Protein AF-A0A7Y5R4D7-F1 (afdb_monomer_lite)

Radius of gyration: 24.06 Å; chains: 1; bounding box: 65×51×71 Å

Foldseek 3Di:
DDDPQAAAELVRVVVPLDPVCQVPAYEYEDEPVCLPPPVNVLCCQVPVCVVSVGGHPYYHYLVQLLVQLCCVVPVPAAKAWEWEQDLVQFTWIWIWGQDPLATAIDTPDDRHRLVLQVLCCVLLVDGSVCLVVVVVQQQDDDPPDGVLQLLLVLLLCCVPVVDDDPCSQQVQVPDPDPDCSSSSHGSVSLNVSLVSSVCVNVVDPDPHHYQYHDRPRSSNHNDHDPPCSSSNSSSSCVPPVQSNQFFAQWWKWKWKDDVDTDIGGQDHGRHTLVSQQDKDKDWDWLQIWMWIQTHNDTRTDHNPDPDPDPDTDTWIWIWHADSNRWIWIDTPPDTDTHRPPPDDPDDD

Structure (mmCIF, N/CA/C/O backbone):
data_AF-A0A7Y5R4D7-F1
#
_entry.id   AF-A0A7Y5R4D7-F1
#
loop_
_atom_site.group_PDB
_atom_site.id
_atom_site.type_symbol
_atom_site.label_atom_id
_atom_site.label_alt_id
_atom_site.label_comp_id
_atom_site.label_asym_id
_atom_site.label_entity_id
_atom_site.label_seq_id
_atom_site.pdbx_PDB_ins_code
_atom_site.Cartn_x
_atom_site.Cartn_y
_atom_site.Cartn_z
_atom_site.occupancy
_atom_site.B_iso_or_equiv
_atom_site.auth_seq_id
_atom_site.auth_comp_id
_atom_site.auth_asym_id
_atom_site.auth_atom_id
_atom_site.pdbx_PDB_model_num
ATOM 1 N N . MET A 1 1 ? -17.162 -21.306 1.473 1.00 24.52 1 MET A N 1
ATOM 2 C CA . MET A 1 1 ? -16.255 -21.621 0.351 1.00 24.52 1 MET A CA 1
ATOM 3 C C . MET A 1 1 ? -14.854 -21.273 0.818 1.00 24.52 1 MET A C 1
ATOM 5 O O . MET A 1 1 ? -14.625 -20.120 1.144 1.00 24.52 1 MET A O 1
ATOM 9 N N . ASN A 1 2 ? -13.985 -22.274 0.973 1.00 23.75 2 ASN A N 1
ATOM 10 C CA . ASN A 1 2 ? -12.594 -22.089 1.391 1.00 23.75 2 ASN A CA 1
ATOM 11 C C . ASN A 1 2 ? -11.760 -21.761 0.152 1.00 23.75 2 ASN A C 1
ATOM 13 O O . ASN A 1 2 ? -11.432 -22.656 -0.623 1.00 23.75 2 ASN A O 1
ATOM 17 N N . GLU A 1 3 ? -11.457 -20.484 -0.048 1.00 25.58 3 GLU A N 1
ATOM 18 C CA . GLU A 1 3 ? -10.453 -20.056 -1.017 1.00 25.58 3 GLU A CA 1
ATOM 19 C C . GLU A 1 3 ? -9.077 -20.152 -0.358 1.00 25.58 3 GLU A C 1
ATOM 21 O O . GLU A 1 3 ? -8.812 -19.493 0.647 1.00 25.58 3 GLU A O 1
ATOM 26 N N . ASN A 1 4 ? -8.204 -20.988 -0.920 1.00 29.61 4 ASN A N 1
ATOM 27 C CA . ASN A 1 4 ? -6.774 -20.994 -0.626 1.00 29.61 4 ASN A CA 1
ATOM 28 C C . ASN A 1 4 ? -6.190 -19.613 -0.969 1.00 29.61 4 ASN A C 1
ATOM 30 O O . ASN A 1 4 ? -5.873 -19.338 -2.124 1.00 29.61 4 ASN A O 1
ATOM 34 N N . ARG A 1 5 ? -6.082 -18.732 0.028 1.00 40.31 5 ARG A N 1
ATOM 35 C CA . ARG A 1 5 ? -5.499 -17.388 -0.086 1.00 40.31 5 ARG A CA 1
ATOM 36 C C . ARG A 1 5 ? -4.056 -17.432 0.421 1.00 40.31 5 ARG A C 1
ATOM 38 O O . ARG A 1 5 ? -3.812 -17.226 1.604 1.00 40.31 5 ARG A O 1
ATOM 45 N N . SER A 1 6 ? -3.096 -17.739 -0.448 1.00 38.88 6 SER A N 1
ATOM 46 C CA . SER A 1 6 ? -1.665 -17.741 -0.102 1.00 38.88 6 SER A CA 1
ATOM 47 C C . SER A 1 6 ? -1.036 -16.362 -0.329 1.00 38.88 6 SER A C 1
ATOM 49 O O . SER A 1 6 ? -0.291 -16.140 -1.283 1.00 38.88 6 SER A O 1
ATOM 51 N N . CYS A 1 7 ? -1.357 -15.417 0.555 1.00 42.22 7 CYS A N 1
ATOM 52 C CA . CYS A 1 7 ? -0.529 -14.235 0.785 1.00 42.22 7 CYS A CA 1
ATOM 53 C C . CYS A 1 7 ? 0.379 -14.558 1.977 1.00 42.22 7 CYS A C 1
ATOM 55 O O . CYS A 1 7 ? -0.117 -14.975 3.023 1.00 42.22 7 CYS A O 1
ATOM 57 N N . THR A 1 8 ? 1.696 -14.448 1.818 1.00 44.28 8 THR A N 1
ATOM 58 C CA . THR A 1 8 ? 2.662 -14.899 2.831 1.00 44.28 8 THR A CA 1
ATOM 59 C C . THR A 1 8 ? 3.717 -13.818 3.025 1.00 44.28 8 THR A C 1
ATOM 61 O O . THR A 1 8 ? 4.322 -13.358 2.057 1.00 44.28 8 THR A O 1
ATOM 64 N N . PHE A 1 9 ? 3.923 -13.391 4.271 1.00 49.88 9 PHE A N 1
ATOM 65 C CA . PHE A 1 9 ? 4.957 -12.421 4.627 1.00 49.88 9 PHE A CA 1
ATOM 66 C C . PHE A 1 9 ? 6.336 -13.096 4.644 1.00 49.88 9 PHE A C 1
ATOM 68 O O . PHE A 1 9 ? 6.436 -14.305 4.848 1.00 49.88 9 PHE A O 1
ATOM 75 N N . MET A 1 10 ? 7.431 -12.339 4.484 1.00 41.38 10 MET A N 1
ATOM 76 C CA . MET A 1 10 ? 8.787 -12.921 4.547 1.00 41.38 10 MET A CA 1
ATOM 77 C C . MET A 1 10 ? 9.071 -13.680 5.852 1.00 41.38 10 MET A C 1
ATOM 79 O O . MET A 1 10 ? 9.763 -14.694 5.823 1.00 41.38 10 MET A O 1
ATOM 83 N N . GLY A 1 11 ? 8.508 -13.234 6.981 1.00 39.59 11 GLY A N 1
ATOM 84 C CA . GLY A 1 11 ? 8.635 -13.940 8.262 1.00 39.59 11 GLY A CA 1
ATOM 85 C C . GLY A 1 11 ? 8.004 -15.339 8.255 1.00 39.59 11 GLY A C 1
ATOM 86 O O . GLY A 1 11 ? 8.545 -16.256 8.869 1.00 39.59 11 GLY A O 1
ATOM 87 N N . ASP A 1 12 ? 6.925 -15.522 7.491 1.00 42.78 12 ASP A N 1
ATOM 88 C CA . ASP A 1 12 ? 6.182 -16.783 7.372 1.00 42.78 12 ASP A CA 1
ATOM 89 C C . ASP A 1 12 ? 6.761 -17.710 6.285 1.00 42.78 12 ASP A C 1
ATOM 91 O O . ASP A 1 12 ? 6.515 -18.914 6.272 1.00 42.78 12 ASP A O 1
ATOM 95 N N . LEU A 1 13 ? 7.570 -17.173 5.366 1.00 47.06 13 LEU A N 1
ATOM 96 C CA . LEU A 1 13 ? 8.231 -17.943 4.305 1.00 47.06 13 LEU A CA 1
ATOM 97 C C . LEU A 1 13 ? 9.390 -18.800 4.832 1.00 47.06 13 LEU A C 1
ATOM 99 O O . LEU A 1 13 ? 9.645 -19.879 4.300 1.00 47.06 13 LEU A O 1
ATOM 103 N N . HIS A 1 14 ? 10.060 -18.373 5.907 1.00 44.78 14 HIS A N 1
ATOM 104 C CA . HIS A 1 14 ? 11.115 -19.170 6.545 1.00 44.78 14 HIS A CA 1
ATOM 105 C C . HIS A 1 14 ? 10.587 -20.424 7.261 1.00 44.78 14 HIS A C 1
ATOM 107 O O . HIS A 1 14 ? 11.357 -21.356 7.493 1.00 44.78 14 HIS A O 1
ATOM 113 N N . SER A 1 15 ? 9.290 -20.475 7.585 1.00 43.06 15 SER A N 1
ATOM 114 C CA . SER A 1 15 ? 8.627 -21.642 8.181 1.00 43.06 15 SER A CA 1
ATOM 115 C C . SER A 1 15 ? 7.847 -22.486 7.161 1.00 43.06 15 SER A C 1
ATOM 117 O O . SER A 1 15 ? 7.571 -23.658 7.422 1.00 43.06 15 SER A O 1
ATOM 119 N N . ALA A 1 16 ? 7.537 -21.944 5.979 1.00 45.72 16 ALA A N 1
ATOM 120 C CA . ALA A 1 16 ? 6.754 -22.612 4.944 1.00 45.72 16 ALA A CA 1
ATOM 121 C C . ALA A 1 16 ? 7.628 -23.360 3.915 1.00 45.72 16 ALA A C 1
ATOM 123 O O . ALA A 1 16 ? 7.754 -22.965 2.758 1.00 45.72 16 ALA A O 1
ATOM 124 N N . ALA A 1 17 ? 8.182 -24.506 4.310 1.00 44.91 17 ALA A N 1
ATOM 125 C CA . ALA A 1 17 ? 8.830 -25.459 3.399 1.00 44.91 17 ALA A CA 1
ATOM 126 C C . ALA A 1 17 ? 7.814 -26.339 2.626 1.00 44.91 17 ALA A C 1
ATOM 128 O O . ALA A 1 17 ? 7.984 -27.553 2.550 1.00 44.91 17 ALA A O 1
ATOM 129 N N . ASN A 1 18 ? 6.735 -25.758 2.083 1.00 51.59 18 ASN A N 1
ATOM 130 C CA . ASN A 1 18 ? 5.644 -26.522 1.461 1.00 51.59 18 ASN A CA 1
ATOM 131 C C . ASN A 1 18 ? 5.654 -26.447 -0.074 1.00 51.59 18 ASN A C 1
ATOM 133 O O . ASN A 1 18 ? 5.575 -25.369 -0.664 1.00 51.59 18 ASN A O 1
ATOM 137 N N . ASP A 1 19 ? 5.645 -27.618 -0.720 1.00 51.62 19 ASP A N 1
ATOM 138 C CA . ASP A 1 19 ? 5.515 -27.793 -2.177 1.00 51.62 19 ASP A CA 1
ATOM 139 C C . ASP A 1 19 ? 4.224 -27.178 -2.764 1.00 51.62 19 ASP A C 1
ATOM 141 O O . ASP A 1 19 ? 4.159 -26.908 -3.964 1.00 51.62 19 ASP A O 1
ATOM 145 N N . ASP A 1 20 ? 3.214 -26.888 -1.939 1.00 53.12 20 ASP A N 1
ATOM 146 C CA . ASP A 1 20 ? 1.971 -26.233 -2.369 1.00 53.12 20 ASP A CA 1
ATOM 147 C C . ASP A 1 20 ? 2.180 -24.773 -2.809 1.00 53.12 20 ASP A C 1
ATOM 149 O O . ASP A 1 20 ? 1.547 -24.322 -3.769 1.00 53.12 20 ASP A O 1
ATOM 153 N N . LEU A 1 21 ? 3.136 -24.052 -2.205 1.00 52.75 21 LEU A N 1
ATOM 154 C CA . LEU A 1 21 ? 3.473 -22.682 -2.617 1.00 52.75 21 LEU A CA 1
ATOM 155 C C . LEU A 1 21 ? 4.077 -22.637 -4.031 1.00 52.75 21 LEU A C 1
ATOM 157 O O . LEU A 1 21 ? 3.903 -21.649 -4.745 1.00 52.75 21 LEU A O 1
ATOM 161 N N . ARG A 1 22 ? 4.720 -23.726 -4.485 1.00 53.34 22 ARG A N 1
ATOM 162 C CA . ARG A 1 22 ? 5.280 -23.837 -5.848 1.00 53.34 22 ARG A CA 1
ATOM 163 C C . ARG A 1 22 ? 4.206 -23.888 -6.925 1.00 53.34 22 ARG A C 1
ATOM 165 O O . ARG A 1 22 ? 4.468 -23.489 -8.054 1.00 53.34 22 ARG A O 1
ATOM 172 N N . ARG A 1 23 ? 3.024 -24.417 -6.597 1.00 53.88 23 ARG A N 1
ATOM 173 C CA . ARG A 1 23 ? 1.937 -24.637 -7.563 1.00 53.88 23 ARG A CA 1
ATOM 174 C C . ARG A 1 23 ? 1.026 -23.429 -7.720 1.00 53.88 23 ARG A C 1
ATOM 176 O O . ARG A 1 23 ? 0.509 -23.212 -8.809 1.00 53.88 23 ARG A O 1
ATOM 183 N N . ILE A 1 24 ? 0.816 -22.685 -6.639 1.00 58.28 24 ILE A N 1
ATOM 184 C CA . ILE A 1 24 ? -0.150 -21.579 -6.595 1.00 58.28 24 ILE A CA 1
ATOM 185 C C . ILE A 1 24 ? 0.555 -20.237 -6.847 1.00 58.28 24 ILE A C 1
ATOM 187 O O . ILE A 1 24 ? -0.056 -19.297 -7.348 1.00 58.28 24 ILE A O 1
ATOM 191 N N . GLY A 1 25 ? 1.863 -20.167 -6.573 1.00 64.12 25 GLY A N 1
ATOM 192 C CA . GLY A 1 25 ? 2.582 -18.904 -6.534 1.00 64.12 25 GLY A CA 1
ATOM 193 C C . GLY A 1 25 ? 2.194 -18.081 -5.302 1.00 64.12 25 GLY A C 1
ATOM 194 O O . GLY A 1 25 ? 1.222 -18.370 -4.603 1.00 64.12 25 GLY A O 1
ATOM 195 N N . PHE A 1 26 ? 2.984 -17.056 -5.001 1.00 72.25 26 PHE A N 1
ATOM 196 C CA . PHE A 1 26 ? 2.724 -16.162 -3.872 1.00 72.25 26 PHE A CA 1
ATOM 197 C C . PHE A 1 26 ? 2.957 -14.707 -4.267 1.00 72.25 26 PHE A C 1
ATOM 199 O O . PHE A 1 26 ? 3.654 -14.418 -5.246 1.00 72.25 26 PHE A O 1
ATOM 206 N N . VAL A 1 27 ? 2.352 -13.792 -3.517 1.00 76.62 27 VAL A N 1
ATOM 207 C CA . VAL A 1 27 ? 2.590 -12.351 -3.621 1.00 76.62 27 VAL A CA 1
ATOM 208 C C . VAL A 1 27 ? 3.505 -11.942 -2.474 1.00 76.62 27 VAL A C 1
ATOM 210 O O . VAL A 1 27 ? 3.228 -12.262 -1.321 1.00 76.62 27 VAL A O 1
ATOM 213 N N . LEU A 1 28 ? 4.594 -11.246 -2.793 1.00 79.50 28 LEU A N 1
ATOM 214 C CA . LEU A 1 28 ? 5.471 -10.629 -1.808 1.00 79.50 28 LEU A CA 1
ATOM 215 C C . LEU A 1 28 ? 4.920 -9.245 -1.458 1.00 79.50 28 LEU A C 1
ATOM 217 O O . LEU A 1 28 ? 5.014 -8.315 -2.259 1.00 79.50 28 LEU A O 1
ATOM 221 N N . LEU A 1 29 ? 4.352 -9.120 -0.264 1.00 79.56 29 LEU A N 1
ATOM 222 C CA . LEU A 1 29 ? 3.890 -7.848 0.278 1.00 79.56 29 LEU A CA 1
ATOM 223 C C . LEU A 1 29 ? 5.043 -7.159 1.016 1.00 79.56 29 LEU A C 1
ATOM 225 O O . LEU A 1 29 ? 5.607 -7.723 1.954 1.00 79.56 29 LEU A O 1
ATOM 229 N N . LEU A 1 30 ? 5.402 -5.955 0.580 1.00 78.38 30 LEU A N 1
ATOM 230 C CA . LEU A 1 30 ? 6.439 -5.129 1.197 1.00 78.38 30 LEU A CA 1
ATOM 231 C C . LEU A 1 30 ? 5.814 -3.852 1.750 1.00 78.38 30 LEU A C 1
ATOM 233 O O . LEU A 1 30 ? 4.889 -3.298 1.151 1.00 78.38 30 LEU A O 1
ATOM 237 N N . ASP A 1 31 ? 6.343 -3.347 2.863 1.00 74.12 31 ASP A N 1
ATOM 238 C CA . ASP A 1 31 ? 6.031 -1.977 3.262 1.00 74.12 31 ASP A CA 1
ATOM 239 C C . ASP A 1 31 ? 6.542 -0.973 2.217 1.00 74.12 31 ASP A C 1
ATOM 241 O O . ASP A 1 31 ? 7.321 -1.304 1.319 1.00 74.12 31 ASP A O 1
ATOM 245 N N . HIS A 1 32 ? 6.080 0.271 2.312 1.00 72.31 32 HIS A N 1
ATOM 246 C CA . HIS A 1 32 ? 6.398 1.293 1.323 1.00 72.31 32 HIS A CA 1
ATOM 247 C C . HIS A 1 32 ? 7.911 1.526 1.166 1.00 72.31 32 HIS A C 1
ATOM 249 O O . HIS A 1 32 ? 8.406 1.599 0.041 1.00 72.31 32 HIS A O 1
ATOM 255 N N . MET A 1 33 ? 8.645 1.617 2.279 1.00 71.25 33 MET A N 1
ATOM 256 C CA . MET A 1 33 ? 10.086 1.886 2.267 1.00 71.25 33 MET A CA 1
ATOM 257 C C . MET A 1 33 ? 10.841 0.778 1.532 1.00 71.25 33 MET A C 1
ATOM 259 O O . MET A 1 33 ? 11.631 1.049 0.628 1.00 71.25 33 MET A O 1
ATOM 263 N N . HIS A 1 34 ? 10.550 -0.476 1.872 1.00 75.62 34 HIS A N 1
ATOM 264 C CA . HIS A 1 34 ? 11.180 -1.634 1.252 1.00 75.62 34 HIS A CA 1
ATOM 265 C C . HIS A 1 34 ? 10.679 -1.890 -0.170 1.00 75.62 34 HIS A C 1
ATOM 267 O O . HIS A 1 34 ? 11.425 -2.418 -0.993 1.00 75.62 34 HIS A O 1
ATOM 273 N N . TYR A 1 35 ? 9.440 -1.503 -0.492 1.00 78.25 35 TYR A N 1
ATOM 274 C CA . TYR A 1 35 ? 8.951 -1.530 -1.862 1.00 78.25 35 TYR A CA 1
ATOM 275 C C . TYR A 1 35 ? 9.830 -0.613 -2.718 1.00 78.25 35 TYR A C 1
ATOM 277 O O . TYR A 1 35 ? 10.446 -1.088 -3.670 1.00 78.25 35 TYR A O 1
ATOM 285 N N . PHE A 1 36 ? 9.962 0.673 -2.392 1.00 74.56 36 PHE A N 1
ATOM 286 C CA . PHE A 1 36 ? 10.711 1.614 -3.237 1.00 74.56 36 PHE A CA 1
ATOM 287 C C . PHE A 1 36 ? 12.243 1.438 -3.201 1.00 74.56 36 PHE A C 1
ATOM 289 O O . PHE A 1 36 ? 12.918 1.875 -4.136 1.00 74.56 36 PHE A O 1
ATOM 296 N N . ASP A 1 37 ? 12.803 0.724 -2.219 1.00 78.50 37 ASP A N 1
ATOM 297 C CA . ASP A 1 37 ? 14.203 0.280 -2.257 1.00 78.50 37 ASP A CA 1
ATOM 298 C C . ASP A 1 37 ? 14.389 -0.908 -3.219 1.00 78.50 37 ASP A C 1
ATOM 300 O O . ASP A 1 37 ? 14.290 -2.083 -2.856 1.00 78.50 37 ASP A O 1
ATOM 304 N N . LEU A 1 38 ? 14.707 -0.606 -4.480 1.00 76.12 38 LEU A N 1
ATOM 305 C CA . LEU A 1 38 ? 14.951 -1.634 -5.492 1.00 76.12 38 LEU A CA 1
ATOM 306 C C . LEU A 1 38 ? 16.138 -2.549 -5.191 1.00 76.12 38 LEU A C 1
ATOM 308 O O . LEU A 1 38 ? 16.123 -3.705 -5.616 1.00 76.12 38 LEU A O 1
ATOM 312 N N . SER A 1 39 ? 17.176 -2.045 -4.519 1.00 72.50 39 SER A N 1
ATOM 313 C CA . SER A 1 39 ? 18.369 -2.844 -4.226 1.00 72.50 39 SER A CA 1
ATOM 314 C C . SER A 1 39 ? 18.034 -3.901 -3.188 1.00 72.50 39 SER A C 1
ATOM 316 O O . SER A 1 39 ? 18.374 -5.075 -3.362 1.00 72.50 39 SER A O 1
ATOM 318 N N . LEU A 1 40 ? 17.302 -3.496 -2.149 1.00 77.56 40 LEU A N 1
ATOM 319 C CA . LEU A 1 40 ? 16.754 -4.421 -1.179 1.00 77.56 40 LEU A CA 1
ATOM 320 C C . LEU A 1 40 ? 15.762 -5.373 -1.840 1.00 77.56 40 LEU A C 1
ATOM 322 O O . LEU A 1 40 ? 15.966 -6.575 -1.749 1.00 77.56 40 LEU A O 1
ATOM 326 N N . ARG A 1 41 ? 14.751 -4.876 -2.564 1.00 79.38 41 ARG A N 1
ATOM 327 C CA . ARG A 1 41 ? 13.748 -5.714 -3.244 1.00 79.38 41 ARG A CA 1
ATOM 328 C C . ARG A 1 41 ? 14.409 -6.787 -4.111 1.00 79.38 41 ARG A C 1
ATOM 330 O O . ARG A 1 41 ? 14.045 -7.958 -4.043 1.00 79.38 41 ARG A O 1
ATOM 337 N N . LYS A 1 42 ? 15.419 -6.400 -4.892 1.00 76.19 42 LYS A N 1
ATOM 338 C CA . LYS A 1 42 ? 16.211 -7.315 -5.711 1.00 76.19 42 LYS A CA 1
ATOM 339 C C . LYS A 1 42 ? 16.936 -8.355 -4.864 1.00 76.19 42 LYS A C 1
ATOM 341 O O . LYS A 1 42 ? 16.849 -9.537 -5.170 1.00 76.19 42 LYS A O 1
ATOM 346 N N . ARG A 1 43 ? 17.618 -7.937 -3.794 1.00 75.62 43 ARG A N 1
ATOM 347 C CA . ARG A 1 43 ? 18.281 -8.851 -2.856 1.00 75.62 43 ARG A CA 1
ATOM 348 C C . ARG A 1 43 ? 17.284 -9.826 -2.222 1.00 75.62 43 ARG A C 1
ATOM 350 O O . ARG A 1 43 ? 17.576 -11.015 -2.177 1.00 75.62 43 ARG A O 1
ATOM 357 N N . LEU A 1 44 ? 16.119 -9.354 -1.783 1.00 75.88 44 LEU A N 1
ATOM 358 C CA . LEU A 1 44 ? 15.069 -10.204 -1.221 1.00 75.88 44 LEU A CA 1
ATOM 359 C C . LEU A 1 44 ? 14.654 -11.276 -2.235 1.00 75.88 44 LEU A C 1
ATOM 361 O O . LEU A 1 44 ? 14.635 -12.454 -1.908 1.00 75.88 44 LEU A O 1
ATOM 365 N N . ILE A 1 45 ? 14.409 -10.902 -3.491 1.00 76.38 45 ILE A N 1
ATOM 366 C CA . ILE A 1 45 ? 13.987 -11.844 -4.539 1.00 76.38 45 ILE A CA 1
ATOM 367 C C . ILE A 1 45 ? 15.113 -12.808 -4.944 1.00 76.38 45 ILE A C 1
ATOM 369 O O . ILE A 1 45 ? 14.903 -14.017 -5.005 1.00 76.38 45 ILE A O 1
ATOM 373 N N . GLU A 1 46 ? 16.304 -12.290 -5.241 1.00 74.25 46 GLU A N 1
ATOM 374 C CA . GLU A 1 46 ? 17.402 -13.060 -5.842 1.00 74.25 46 GLU A CA 1
ATOM 375 C C . GLU A 1 46 ? 18.270 -13.807 -4.832 1.00 74.25 46 GLU A C 1
ATOM 377 O O . GLU A 1 46 ? 18.955 -14.755 -5.209 1.00 74.25 46 GLU A O 1
ATOM 382 N N . VAL A 1 47 ? 18.293 -13.372 -3.574 1.00 71.00 47 VAL A N 1
ATOM 383 C CA . VAL A 1 47 ? 19.124 -13.981 -2.531 1.00 71.00 47 VAL A CA 1
ATOM 384 C C . VAL A 1 47 ? 18.252 -14.700 -1.522 1.00 71.00 47 VAL A C 1
ATOM 386 O O . VAL A 1 47 ? 18.503 -15.864 -1.245 1.00 71.00 47 VAL A O 1
ATOM 389 N N . GLU A 1 48 ? 17.230 -14.044 -0.981 1.00 70.94 48 GLU A N 1
ATOM 390 C CA . GLU A 1 48 ? 16.475 -14.608 0.144 1.00 70.94 48 GLU A CA 1
ATOM 391 C C . GLU A 1 48 ? 15.384 -15.575 -0.335 1.00 70.94 48 GLU A C 1
ATOM 393 O O . GLU A 1 48 ? 15.316 -16.711 0.132 1.00 70.94 48 GLU A O 1
ATOM 398 N N . LEU A 1 49 ? 14.598 -15.189 -1.342 1.00 70.94 49 LEU A N 1
ATOM 399 C CA . LEU A 1 49 ? 13.542 -16.024 -1.925 1.00 70.94 49 LEU A CA 1
ATOM 400 C C . LEU A 1 49 ? 14.082 -17.044 -2.931 1.00 70.94 49 LEU A C 1
ATOM 402 O O . LEU A 1 49 ? 13.514 -18.126 -3.076 1.00 70.94 49 LEU A O 1
ATOM 406 N N . ALA A 1 50 ? 15.207 -16.760 -3.591 1.00 67.38 50 ALA A N 1
ATOM 407 C CA . ALA A 1 50 ? 15.853 -17.725 -4.479 1.00 67.38 50 ALA A CA 1
ATOM 408 C C . ALA A 1 50 ? 16.274 -19.011 -3.748 1.00 67.38 50 ALA A C 1
ATOM 410 O O . ALA A 1 50 ? 16.241 -20.084 -4.350 1.00 67.38 50 ALA A O 1
ATOM 411 N N . LEU A 1 51 ? 16.591 -18.932 -2.446 1.00 64.81 51 LEU A N 1
ATOM 412 C CA . LEU A 1 51 ? 16.863 -20.106 -1.604 1.00 64.81 51 LEU A CA 1
ATOM 413 C C . LEU A 1 51 ? 15.654 -21.044 -1.490 1.00 64.81 51 LEU A C 1
ATOM 415 O O . LEU A 1 51 ? 15.827 -22.246 -1.298 1.00 64.81 51 LEU A O 1
ATOM 419 N N . LEU A 1 52 ? 14.438 -20.516 -1.646 1.00 64.62 52 LEU A N 1
ATOM 420 C CA . LEU A 1 52 ? 13.198 -21.294 -1.651 1.00 64.62 52 LEU A CA 1
ATOM 421 C C . LEU A 1 52 ? 12.906 -21.897 -3.040 1.00 64.62 52 LEU A C 1
ATOM 423 O O . LEU A 1 52 ? 12.120 -22.840 -3.169 1.00 64.62 52 LEU A O 1
ATOM 427 N N . GLY A 1 53 ? 13.568 -21.396 -4.090 1.00 65.38 53 GLY A N 1
ATOM 428 C CA . GLY A 1 53 ? 13.395 -21.841 -5.475 1.00 65.38 53 GLY A CA 1
ATOM 429 C C . GLY A 1 53 ? 12.035 -21.476 -6.075 1.00 65.38 53 GLY A C 1
ATOM 430 O O . GLY A 1 53 ? 11.622 -22.090 -7.057 1.00 65.38 53 GLY A O 1
ATOM 431 N N . ILE A 1 54 ? 11.325 -20.513 -5.478 1.00 67.75 54 ILE A N 1
ATOM 432 C CA . ILE A 1 54 ? 10.006 -20.049 -5.919 1.00 67.75 54 ILE A CA 1
ATOM 433 C C . ILE A 1 54 ? 10.077 -18.526 -6.048 1.00 67.75 54 ILE A C 1
ATOM 435 O O . ILE A 1 54 ? 10.120 -17.841 -5.025 1.00 67.75 54 ILE A O 1
ATOM 439 N N . PRO A 1 55 ? 10.130 -17.960 -7.264 1.00 69.44 55 PRO A N 1
ATOM 440 C CA . PRO A 1 55 ? 10.033 -16.517 -7.411 1.00 69.44 55 PRO A CA 1
ATOM 441 C C . PRO A 1 55 ? 8.618 -16.058 -7.017 1.00 69.44 55 PRO A C 1
ATOM 443 O O . PRO A 1 55 ? 7.645 -16.755 -7.332 1.00 69.44 55 PRO A O 1
ATOM 446 N N . PRO A 1 56 ? 8.470 -14.895 -6.356 1.00 75.00 56 PRO A N 1
ATOM 447 C CA . PRO A 1 56 ? 7.151 -14.331 -6.125 1.00 75.00 56 PRO A CA 1
ATOM 448 C C . PRO A 1 56 ? 6.488 -14.061 -7.474 1.00 75.00 56 PRO A C 1
ATOM 450 O O . PRO A 1 56 ? 7.121 -13.562 -8.405 1.00 75.00 56 PRO A O 1
ATOM 453 N N . THR A 1 57 ? 5.194 -14.352 -7.570 1.00 74.19 57 THR A N 1
ATOM 454 C CA . THR A 1 57 ? 4.413 -14.000 -8.763 1.00 74.19 57 THR A CA 1
ATOM 455 C C . THR A 1 57 ? 4.343 -12.492 -8.932 1.00 74.19 57 THR A C 1
ATOM 457 O O . THR A 1 57 ? 4.320 -12.010 -10.061 1.00 74.19 57 THR A O 1
ATOM 460 N N . ARG A 1 58 ? 4.319 -11.755 -7.810 1.00 76.75 58 ARG A N 1
ATOM 461 C CA . ARG A 1 58 ? 4.288 -10.293 -7.761 1.00 76.75 58 ARG A CA 1
ATOM 462 C C . ARG A 1 58 ? 4.925 -9.757 -6.496 1.00 76.75 58 ARG A C 1
ATOM 464 O O . ARG A 1 58 ? 4.957 -10.435 -5.473 1.00 76.75 58 ARG A O 1
ATOM 471 N N . VAL A 1 59 ? 5.347 -8.504 -6.579 1.00 80.75 59 VAL A N 1
ATOM 472 C CA . VAL A 1 59 ? 5.737 -7.690 -5.432 1.00 80.75 59 VAL A CA 1
ATOM 473 C C . VAL A 1 59 ? 4.761 -6.533 -5.343 1.00 80.75 59 VAL A C 1
ATOM 475 O O . VAL A 1 59 ? 4.578 -5.829 -6.332 1.00 80.75 59 VAL A O 1
ATOM 478 N N . VAL A 1 60 ? 4.140 -6.355 -4.185 1.00 82.12 60 VAL A N 1
ATOM 479 C CA . VAL A 1 60 ? 3.082 -5.368 -3.958 1.00 82.12 60 VAL A CA 1
ATOM 480 C C . VAL A 1 60 ? 3.452 -4.521 -2.747 1.00 82.12 60 VAL A C 1
ATOM 482 O O . VAL A 1 60 ? 3.999 -5.029 -1.769 1.00 82.12 60 VAL A O 1
ATOM 485 N N . SER A 1 61 ? 3.173 -3.223 -2.821 1.00 82.94 61 SER A N 1
ATOM 486 C CA . SER A 1 61 ? 3.277 -2.316 -1.674 1.00 82.94 61 SER A CA 1
ATOM 487 C C . SER A 1 61 ? 2.065 -2.480 -0.756 1.00 82.94 61 SER A C 1
ATOM 489 O O . SER A 1 61 ? 0.941 -2.580 -1.242 1.00 82.94 61 SER A O 1
ATOM 491 N N . SER A 1 62 ? 2.244 -2.419 0.564 1.00 80.56 62 SER A N 1
ATOM 492 C CA . SER A 1 62 ? 1.121 -2.404 1.516 1.00 80.56 62 SER A CA 1
ATOM 493 C C . SER A 1 62 ? 0.113 -1.286 1.226 1.00 80.56 62 SER A C 1
ATOM 495 O O . SER A 1 62 ? -1.094 -1.503 1.309 1.00 80.56 62 SER A O 1
ATOM 497 N N . MET A 1 63 ? 0.588 -0.119 0.781 1.00 83.06 63 MET A N 1
ATOM 498 C CA . MET A 1 63 ? -0.269 1.008 0.389 1.00 83.06 63 MET A CA 1
ATOM 499 C C . MET A 1 63 ? -1.109 0.672 -0.847 1.00 83.06 63 MET A C 1
ATOM 501 O O . MET A 1 63 ? -2.288 1.002 -0.920 1.00 83.06 63 MET A O 1
ATOM 505 N N . GLU A 1 64 ? -0.506 -0.011 -1.818 1.00 83.06 64 GLU A N 1
ATOM 506 C CA . GLU A 1 64 ? -1.189 -0.436 -3.039 1.00 83.06 64 GLU A CA 1
ATOM 507 C C . GLU A 1 64 ? -2.229 -1.510 -2.762 1.00 83.06 64 GLU A C 1
ATOM 509 O O . GLU A 1 64 ? -3.353 -1.419 -3.251 1.00 83.06 64 GLU A O 1
ATOM 514 N N . ALA A 1 65 ? -1.883 -2.485 -1.928 1.00 85.00 65 ALA A N 1
ATOM 515 C CA . ALA A 1 65 ? -2.816 -3.505 -1.501 1.00 85.00 65 ALA A CA 1
ATOM 516 C C . ALA A 1 65 ? -4.033 -2.892 -0.796 1.00 85.00 65 ALA A C 1
ATOM 518 O O . ALA A 1 65 ? -5.169 -3.155 -1.185 1.00 85.00 65 ALA A O 1
ATOM 519 N N . VAL A 1 66 ? -3.814 -1.999 0.168 1.00 84.31 66 VAL A N 1
ATOM 520 C CA . VAL A 1 66 ? -4.907 -1.305 0.862 1.00 84.31 66 VAL A CA 1
ATOM 521 C C . VAL A 1 66 ? -5.751 -0.485 -0.113 1.00 84.31 66 VAL A C 1
ATOM 523 O O . VAL A 1 66 ? -6.979 -0.526 -0.043 1.00 84.31 66 VAL A O 1
ATOM 526 N N . ALA A 1 67 ? -5.125 0.217 -1.062 1.00 85.19 67 ALA A N 1
ATOM 527 C CA . ALA A 1 67 ? -5.856 0.950 -2.090 1.00 85.19 67 ALA A CA 1
ATOM 528 C C . ALA A 1 67 ? -6.740 0.028 -2.936 1.00 85.19 67 ALA A C 1
ATOM 530 O O . ALA A 1 67 ? -7.901 0.355 -3.179 1.00 85.19 67 ALA A O 1
ATOM 531 N N . ALA A 1 68 ? -6.211 -1.122 -3.354 1.00 85.19 68 ALA A N 1
ATOM 532 C CA . ALA A 1 68 ? -6.945 -2.117 -4.121 1.00 85.19 68 ALA A CA 1
ATOM 533 C C . ALA A 1 68 ? -8.115 -2.706 -3.328 1.00 85.19 68 ALA A C 1
ATOM 535 O O . ALA A 1 68 ? -9.216 -2.805 -3.865 1.00 85.19 68 ALA A O 1
ATOM 536 N N . PHE A 1 69 ? -7.909 -3.036 -2.050 1.00 85.81 69 PHE A N 1
ATOM 537 C CA . PHE A 1 69 ? -8.972 -3.502 -1.160 1.00 85.81 69 PHE A CA 1
ATOM 538 C C . PHE A 1 69 ? -10.114 -2.491 -1.088 1.00 85.81 69 PHE A C 1
ATOM 540 O O . PHE A 1 69 ? -11.247 -2.804 -1.442 1.00 85.81 69 PHE A O 1
ATOM 547 N N . ILE A 1 70 ? -9.800 -1.246 -0.733 1.00 82.94 70 ILE A N 1
ATOM 548 C CA . ILE A 1 70 ? -10.806 -0.193 -0.589 1.00 82.94 70 ILE A CA 1
ATOM 549 C C . ILE A 1 70 ? -11.503 0.099 -1.916 1.00 82.94 70 ILE A C 1
ATOM 551 O O . ILE A 1 70 ? -12.717 0.258 -1.936 1.00 82.94 70 ILE A O 1
ATOM 555 N N . LYS A 1 71 ? -10.771 0.131 -3.034 1.00 83.62 71 LYS A N 1
ATOM 556 C CA . LYS A 1 71 ? -11.364 0.339 -4.360 1.00 83.62 71 LYS A CA 1
ATOM 557 C C . LYS A 1 71 ? -12.306 -0.794 -4.769 1.00 83.62 71 LYS A C 1
ATOM 559 O O . LYS A 1 71 ? -13.295 -0.529 -5.442 1.00 83.62 71 LYS A O 1
ATOM 564 N N . THR A 1 72 ? -11.997 -2.026 -4.376 1.00 83.56 72 THR A N 1
ATOM 565 C CA . THR A 1 72 ? -12.822 -3.205 -4.672 1.00 83.56 72 THR A CA 1
ATOM 566 C C . THR A 1 72 ? -14.115 -3.181 -3.858 1.00 83.56 72 THR A C 1
ATOM 568 O O . THR A 1 72 ? -15.190 -3.385 -4.414 1.00 83.56 72 THR A O 1
ATOM 571 N N . GLU A 1 73 ? -14.028 -2.862 -2.565 1.00 82.56 73 GLU A N 1
ATOM 572 C CA . GLU A 1 73 ? -15.197 -2.766 -1.676 1.00 82.56 73 GLU A CA 1
ATOM 573 C C . GLU A 1 73 ? -16.047 -1.510 -1.951 1.00 82.56 73 GLU A C 1
ATOM 575 O O . GLU A 1 73 ? -17.260 -1.511 -1.747 1.00 82.56 73 GLU A O 1
ATOM 580 N N . HIS A 1 74 ? -15.416 -0.443 -2.448 1.00 83.12 74 HIS A N 1
ATOM 581 C CA . HIS A 1 74 ? -16.031 0.859 -2.709 1.00 83.12 74 HIS A CA 1
ATOM 582 C C . HIS A 1 74 ? -15.612 1.417 -4.088 1.00 83.12 74 HIS A C 1
ATOM 584 O O . HIS A 1 74 ? -14.784 2.340 -4.176 1.00 83.12 74 HIS A O 1
ATOM 590 N N . PRO A 1 75 ? -16.169 0.883 -5.197 1.00 81.94 75 PRO A N 1
ATOM 591 C CA . PRO A 1 75 ? -15.788 1.254 -6.564 1.00 81.94 75 PRO A CA 1
ATOM 592 C C . PRO A 1 75 ? -15.977 2.737 -6.904 1.00 81.94 75 PRO A C 1
ATOM 594 O O . PRO A 1 75 ? -15.339 3.249 -7.826 1.00 81.94 75 PRO A O 1
ATOM 597 N N . GLU A 1 76 ? -16.822 3.452 -6.167 1.00 82.88 76 GLU A N 1
ATOM 598 C CA . GLU A 1 76 ? -17.078 4.883 -6.316 1.00 82.88 76 GLU A CA 1
ATOM 599 C C . GLU A 1 76 ? -15.919 5.776 -5.843 1.00 82.88 76 GLU A C 1
ATOM 601 O O . GLU A 1 76 ? -15.842 6.943 -6.237 1.00 82.88 76 GLU A O 1
ATOM 606 N N . ILE A 1 77 ? -14.994 5.254 -5.028 1.00 78.38 77 ILE A N 1
ATOM 607 C CA . ILE A 1 77 ? -13.870 6.036 -4.503 1.00 78.38 77 ILE A CA 1
ATOM 608 C C . ILE A 1 77 ? -12.877 6.337 -5.632 1.00 78.38 77 ILE A C 1
ATOM 610 O O . ILE A 1 77 ? -12.273 5.441 -6.228 1.00 78.38 77 ILE A O 1
ATOM 614 N N . GLY A 1 78 ? -12.704 7.626 -5.936 1.00 74.69 78 GLY A N 1
ATOM 615 C CA . GLY A 1 78 ? -11.749 8.104 -6.943 1.00 74.69 78 GLY A CA 1
ATOM 616 C C . GLY A 1 78 ? -10.366 8.436 -6.377 1.00 74.69 78 GLY A C 1
ATOM 617 O O . GLY A 1 78 ? -9.359 8.147 -7.017 1.00 74.69 78 GLY A O 1
ATOM 618 N N . ASN A 1 79 ? -10.314 9.015 -5.173 1.00 81.94 79 ASN A N 1
ATOM 619 C CA . ASN A 1 79 ? -9.078 9.411 -4.499 1.00 81.94 79 ASN A CA 1
ATOM 620 C C . ASN A 1 79 ? -9.079 8.901 -3.057 1.00 81.94 79 ASN A C 1
ATOM 622 O O . ASN A 1 79 ? -10.021 9.151 -2.300 1.00 81.94 79 ASN A O 1
ATOM 626 N N . LEU A 1 80 ? -7.990 8.247 -2.679 1.00 85.56 80 LEU A N 1
ATOM 627 C CA . LEU A 1 80 ? -7.762 7.678 -1.364 1.00 85.56 80 LEU A CA 1
ATOM 628 C C . LEU A 1 80 ? -6.506 8.298 -0.756 1.00 85.56 80 LEU A C 1
ATOM 630 O O . LEU A 1 80 ? -5.436 8.297 -1.361 1.00 85.56 80 LEU A O 1
ATOM 634 N N . HIS A 1 81 ? -6.629 8.825 0.454 1.00 86.38 81 HIS A N 1
ATOM 635 C CA . HIS A 1 81 ? -5.496 9.230 1.272 1.00 86.38 81 HIS A CA 1
ATOM 636 C C . HIS A 1 81 ? -5.147 8.090 2.217 1.00 86.38 81 HIS A C 1
ATOM 638 O O . HIS A 1 81 ? -5.950 7.739 3.076 1.00 86.38 81 HIS A O 1
ATOM 644 N N . ILE A 1 82 ? -3.953 7.530 2.068 1.00 86.88 82 ILE A N 1
ATOM 645 C CA . ILE A 1 82 ? -3.450 6.466 2.932 1.00 86.88 82 ILE A CA 1
ATOM 646 C C . ILE A 1 82 ? -2.438 7.087 3.885 1.00 86.88 82 ILE A C 1
ATOM 648 O O . ILE A 1 82 ? -1.496 7.745 3.449 1.00 86.88 82 ILE A O 1
ATOM 652 N N . VAL A 1 83 ? -2.660 6.923 5.182 1.00 86.75 83 VAL A N 1
ATOM 653 C CA . VAL A 1 83 ? -1.896 7.572 6.246 1.00 86.75 83 VAL A CA 1
ATOM 654 C C . VAL A 1 83 ? -1.278 6.498 7.113 1.00 86.75 83 VAL A C 1
ATOM 656 O O . VAL A 1 83 ? -1.947 5.914 7.958 1.00 86.75 83 VAL A O 1
ATOM 659 N N . ASP A 1 84 ? 0.002 6.246 6.904 1.00 85.06 84 ASP A N 1
ATOM 660 C CA . ASP A 1 84 ? 0.772 5.285 7.679 1.00 85.06 84 ASP A CA 1
ATOM 661 C C . ASP A 1 84 ? 1.323 5.950 8.940 1.00 85.06 84 ASP A C 1
ATOM 663 O O . ASP A 1 84 ? 2.246 6.764 8.861 1.00 85.06 84 ASP A O 1
ATOM 667 N N . ILE A 1 85 ? 0.716 5.665 10.094 1.00 84.94 85 ILE A N 1
ATOM 668 C CA . ILE A 1 85 ? 1.105 6.249 11.377 1.00 84.94 85 ILE A CA 1
ATOM 669 C C . ILE A 1 85 ? 2.241 5.437 11.994 1.00 84.94 85 ILE A C 1
ATOM 671 O O . ILE A 1 85 ? 2.085 4.282 12.398 1.00 84.94 85 ILE A O 1
ATOM 675 N N . LEU A 1 86 ? 3.377 6.105 12.164 1.00 83.31 86 LEU A N 1
ATOM 676 C CA . LEU A 1 86 ? 4.572 5.557 12.782 1.00 83.31 86 LEU A CA 1
ATOM 677 C C . LEU A 1 86 ? 4.505 5.712 14.308 1.00 83.31 86 LEU A C 1
ATOM 679 O O . LEU A 1 86 ? 4.015 6.712 14.836 1.00 83.31 86 LEU A O 1
ATOM 683 N N . ARG A 1 87 ? 5.084 4.750 15.040 1.00 80.38 87 ARG A N 1
ATOM 684 C CA . ARG A 1 87 ? 5.093 4.737 16.521 1.00 80.38 87 ARG A CA 1
ATOM 685 C C . ARG A 1 87 ? 5.702 5.990 17.155 1.00 80.38 87 ARG A C 1
ATOM 687 O O . ARG A 1 87 ? 5.360 6.329 18.278 1.00 80.38 87 ARG A O 1
ATOM 694 N N . GLN A 1 88 ? 6.570 6.697 16.438 1.00 80.94 88 GLN A N 1
ATOM 695 C CA . GLN A 1 88 ? 7.173 7.962 16.875 1.00 80.94 88 GLN A CA 1
ATOM 696 C C . GLN A 1 88 ? 6.241 9.186 16.758 1.00 80.94 88 GLN A C 1
ATOM 698 O O . GLN A 1 88 ? 6.684 10.313 16.961 1.00 80.94 88 GLN A O 1
ATOM 703 N N . GLY A 1 89 ? 4.966 8.992 16.404 1.00 80.81 89 GLY A N 1
ATOM 704 C CA . GLY A 1 89 ? 3.973 10.067 16.304 1.00 80.81 89 GLY A CA 1
ATOM 705 C C . GLY A 1 89 ? 4.038 10.882 15.010 1.00 80.81 89 GLY A C 1
ATOM 706 O O . GLY A 1 89 ? 3.356 11.903 14.889 1.00 80.81 89 GLY A O 1
ATOM 707 N N . THR A 1 90 ? 4.835 10.431 14.041 1.00 86.62 90 THR A N 1
ATOM 708 C CA . THR A 1 90 ? 4.831 10.937 12.664 1.00 86.62 90 THR A CA 1
ATOM 709 C C . THR A 1 90 ? 3.998 10.030 11.764 1.00 86.62 90 THR A C 1
ATOM 711 O O . THR A 1 90 ? 3.665 8.909 12.143 1.00 86.62 90 THR A O 1
ATOM 714 N N . ALA A 1 91 ? 3.658 10.500 10.568 1.00 87.12 91 ALA A N 1
ATOM 715 C CA . ALA A 1 91 ? 3.024 9.672 9.555 1.00 87.12 91 ALA A CA 1
ATOM 716 C C . ALA A 1 91 ? 3.579 9.916 8.160 1.00 87.12 91 ALA A C 1
ATOM 718 O O . ALA A 1 91 ? 4.020 11.019 7.835 1.00 87.12 91 ALA A O 1
ATOM 719 N N . ASN A 1 92 ? 3.489 8.892 7.324 1.00 85.19 92 ASN A N 1
ATOM 720 C CA . ASN A 1 92 ? 3.662 9.033 5.890 1.00 85.19 92 ASN A CA 1
ATOM 721 C C . ASN A 1 92 ? 2.283 9.090 5.233 1.00 85.19 92 ASN A C 1
ATOM 723 O O . ASN A 1 92 ? 1.413 8.269 5.515 1.00 85.19 92 ASN A O 1
ATOM 727 N N . ILE A 1 93 ? 2.065 10.094 4.390 1.00 85.62 93 ILE A N 1
ATOM 728 C CA . ILE A 1 93 ? 0.787 10.346 3.732 1.00 85.62 93 ILE A CA 1
ATOM 729 C C . ILE A 1 93 ? 0.961 10.107 2.241 1.00 85.62 93 ILE A C 1
ATOM 731 O O . ILE A 1 93 ? 1.760 10.772 1.575 1.00 85.62 93 ILE A O 1
ATOM 735 N N . TYR A 1 94 ? 0.144 9.208 1.715 1.00 83.81 94 TYR A N 1
ATOM 736 C CA . TYR A 1 94 ? 0.098 8.830 0.315 1.00 83.81 94 TYR A CA 1
ATOM 737 C C . TYR A 1 94 ? -1.261 9.170 -0.278 1.00 83.81 94 TYR A C 1
ATOM 739 O O . TYR A 1 94 ? -2.287 9.116 0.397 1.00 83.81 94 TYR A O 1
ATOM 747 N N . ASN A 1 95 ? -1.271 9.499 -1.563 1.00 85.50 95 ASN A N 1
ATOM 748 C CA . ASN A 1 95 ? -2.486 9.677 -2.338 1.00 85.50 95 ASN A CA 1
ATOM 749 C C . ASN A 1 95 ? -2.522 8.604 -3.424 1.00 85.50 95 ASN A C 1
ATOM 751 O O . ASN A 1 95 ? -1.696 8.618 -4.337 1.00 85.50 95 ASN A O 1
ATOM 755 N N . ALA A 1 96 ? -3.459 7.673 -3.282 1.00 85.50 96 ALA A N 1
ATOM 756 C CA . ALA A 1 96 ? -3.804 6.689 -4.289 1.00 85.50 96 ALA A CA 1
ATOM 757 C C . ALA A 1 96 ? -4.987 7.223 -5.101 1.00 85.50 96 ALA A C 1
ATOM 759 O O . ALA A 1 96 ? -6.072 7.458 -4.565 1.00 85.50 96 ALA A O 1
ATOM 760 N N . ARG A 1 97 ? -4.781 7.429 -6.400 1.00 83.12 97 ARG A N 1
ATOM 761 C CA . ARG A 1 97 ? -5.816 7.906 -7.321 1.00 83.12 97 ARG A CA 1
ATOM 762 C C . ARG A 1 97 ? -6.157 6.829 -8.330 1.00 83.12 97 ARG A C 1
ATOM 764 O O . ARG A 1 97 ? -5.264 6.170 -8.847 1.00 83.12 97 ARG A O 1
ATOM 771 N N . PHE A 1 98 ? -7.442 6.715 -8.639 1.00 77.94 98 PHE A N 1
ATOM 772 C CA . PHE A 1 98 ? -7.971 5.835 -9.674 1.00 77.94 98 PHE A CA 1
ATOM 773 C C . PHE A 1 98 ? -8.550 6.694 -10.801 1.00 77.94 98 PHE A C 1
ATOM 775 O O . PHE A 1 98 ? -9.740 7.007 -10.812 1.00 77.94 98 PHE A O 1
ATOM 782 N N . ILE A 1 99 ? -7.701 7.134 -11.730 1.00 70.62 99 ILE A N 1
ATOM 783 C CA . ILE A 1 99 ? -8.092 8.026 -12.834 1.00 70.62 99 ILE A CA 1
ATOM 784 C C . ILE A 1 99 ? -8.224 7.190 -14.103 1.00 70.62 99 ILE A C 1
ATOM 786 O O . ILE A 1 99 ? -7.247 6.591 -14.531 1.00 70.62 99 ILE A O 1
ATOM 790 N N . ASN A 1 100 ? -9.403 7.157 -14.734 1.00 66.75 100 ASN A N 1
ATOM 791 C CA . ASN A 1 100 ? -9.643 6.369 -15.956 1.00 66.75 100 ASN A CA 1
ATOM 792 C C . ASN A 1 100 ? -9.220 4.889 -15.812 1.00 66.75 100 ASN A C 1
ATOM 794 O O . ASN A 1 100 ? -8.565 4.340 -16.693 1.00 66.75 100 ASN A O 1
ATOM 798 N N . ASN A 1 101 ? -9.557 4.267 -14.677 1.00 64.38 101 ASN A N 1
ATOM 799 C CA . ASN A 1 101 ? -9.128 2.916 -14.281 1.00 64.38 101 ASN A CA 1
ATOM 800 C C . ASN A 1 101 ? -7.610 2.748 -14.097 1.00 64.38 101 ASN A C 1
ATOM 802 O O . ASN A 1 101 ? -7.130 1.627 -14.028 1.00 64.38 101 ASN A O 1
ATOM 806 N N . GLN A 1 102 ? -6.838 3.831 -14.005 1.00 69.69 102 GLN A N 1
ATOM 807 C CA . GLN A 1 102 ? -5.413 3.770 -13.695 1.00 69.69 102 GLN A CA 1
ATOM 808 C C . GLN A 1 102 ? -5.178 4.066 -12.224 1.00 69.69 102 GLN A C 1
ATOM 810 O O . GLN A 1 102 ? -5.520 5.149 -11.742 1.00 69.69 102 GLN A O 1
ATOM 815 N N . TYR A 1 103 ? -4.562 3.107 -11.544 1.00 79.19 103 TYR A N 1
ATOM 816 C CA . TYR A 1 103 ? -3.981 3.308 -10.231 1.00 79.19 103 TYR A CA 1
ATOM 817 C C . TYR A 1 103 ? -2.720 4.170 -10.333 1.00 79.19 103 TYR A C 1
ATOM 819 O O . TYR A 1 103 ? -1.825 3.900 -11.132 1.00 79.19 103 TYR A O 1
ATOM 827 N N . VAL A 1 104 ? -2.652 5.213 -9.512 1.00 77.50 104 VAL A N 1
ATOM 828 C CA . VAL A 1 104 ? -1.455 6.032 -9.352 1.00 77.50 104 VAL A CA 1
ATOM 829 C C . VAL A 1 104 ? -1.240 6.307 -7.872 1.00 77.50 104 VAL A C 1
ATOM 831 O O . VAL A 1 104 ? -2.085 6.934 -7.229 1.00 77.50 104 VAL A O 1
ATOM 834 N N . LEU A 1 105 ? -0.098 5.871 -7.344 1.00 77.56 105 LEU A N 1
ATOM 835 C CA . LEU A 1 105 ? 0.350 6.184 -5.993 1.00 77.56 105 LEU A CA 1
ATOM 836 C C . LEU A 1 105 ? 1.367 7.319 -6.006 1.00 77.56 105 LEU A C 1
ATOM 838 O O . LEU A 1 105 ? 2.422 7.220 -6.629 1.00 77.56 105 LEU A O 1
ATOM 842 N N . HIS A 1 106 ? 1.096 8.364 -5.232 1.00 74.25 106 HIS A N 1
ATOM 843 C CA . HIS A 1 106 ? 2.060 9.430 -4.985 1.00 74.25 106 HIS A CA 1
ATOM 844 C C . HIS A 1 106 ? 2.273 9.643 -3.490 1.00 74.25 106 HIS A C 1
ATOM 846 O O . HIS A 1 106 ? 1.312 9.776 -2.729 1.00 74.25 106 HIS A O 1
ATOM 852 N N . SER A 1 107 ? 3.538 9.741 -3.078 1.00 69.31 107 SER A N 1
ATOM 853 C CA . SER A 1 107 ? 3.886 10.280 -1.762 1.00 69.31 107 SER A CA 1
ATOM 854 C C . SER A 1 107 ? 3.509 11.761 -1.720 1.00 69.31 107 SER A C 1
ATOM 856 O O . SER A 1 107 ? 3.870 12.531 -2.610 1.00 69.31 107 SER A O 1
ATOM 858 N N . CYS A 1 108 ? 2.718 12.150 -0.723 1.00 68.81 108 CYS A N 1
ATOM 859 C CA . CYS A 1 108 ? 2.318 13.539 -0.500 1.00 68.81 108 CYS A CA 1
ATOM 860 C C . CYS A 1 108 ? 3.145 14.190 0.606 1.00 68.81 108 CYS A C 1
ATOM 862 O O . CYS A 1 108 ? 3.478 15.368 0.503 1.00 68.81 108 CYS A O 1
ATOM 864 N N . SER A 1 109 ? 3.461 13.440 1.662 1.00 77.06 109 SER A N 1
ATOM 865 C CA . SER A 1 109 ? 4.307 13.912 2.752 1.00 77.06 109 SER A CA 1
ATOM 866 C C . SER A 1 109 ? 4.924 12.736 3.490 1.00 77.06 109 SER A C 1
ATOM 868 O O . SER A 1 109 ? 4.210 11.842 3.931 1.00 77.06 109 SER A O 1
ATOM 870 N N . GLU A 1 110 ? 6.230 12.786 3.709 1.00 80.25 110 GLU A N 1
ATOM 871 C CA . GLU A 1 110 ? 6.947 11.835 4.560 1.00 80.25 110 GLU A CA 1
ATOM 872 C C . GLU A 1 110 ? 7.230 12.457 5.923 1.00 80.25 110 GLU A C 1
ATOM 874 O O . GLU A 1 110 ? 7.467 13.663 6.023 1.00 80.25 110 GLU A O 1
ATOM 879 N N . ASN A 1 111 ? 7.199 11.638 6.977 1.00 82.00 111 ASN A N 1
ATOM 880 C CA . ASN A 1 111 ? 7.438 12.062 8.359 1.00 82.00 111 ASN A CA 1
ATOM 881 C C . ASN A 1 111 ? 6.607 13.283 8.797 1.00 82.00 111 ASN A C 1
ATOM 883 O O . ASN A 1 111 ? 7.059 14.117 9.584 1.00 82.00 111 ASN A O 1
ATOM 887 N N . PHE A 1 112 ? 5.370 13.382 8.310 1.00 85.06 112 PHE A N 1
ATOM 888 C CA . PHE A 1 112 ? 4.430 14.420 8.702 1.00 85.06 112 PHE A CA 1
ATOM 889 C C . PHE A 1 112 ? 4.176 14.351 10.209 1.00 85.06 112 PHE A C 1
ATOM 891 O O . PHE A 1 112 ? 3.776 13.313 10.737 1.00 85.06 112 PHE A O 1
ATOM 898 N N . ASN A 1 113 ? 4.399 15.454 10.920 1.00 87.75 113 ASN A N 1
ATOM 899 C CA . ASN A 1 113 ? 4.143 15.503 12.353 1.00 87.75 113 ASN A CA 1
ATOM 900 C C . ASN A 1 113 ? 2.631 15.609 12.607 1.00 87.75 113 ASN A C 1
ATOM 902 O O . ASN A 1 113 ? 2.051 16.692 12.516 1.00 87.75 113 ASN A O 1
ATOM 906 N N . LEU A 1 114 ? 2.001 14.488 12.968 1.00 84.56 114 LEU A N 1
ATOM 907 C CA . LEU A 1 114 ? 0.578 14.436 13.322 1.00 84.56 114 LEU A CA 1
ATOM 908 C C . LEU A 1 114 ? 0.267 15.096 14.671 1.00 84.56 114 LEU A C 1
ATOM 910 O O . LEU A 1 114 ? -0.904 15.249 15.020 1.00 84.56 114 LEU A O 1
ATOM 914 N N . GLN A 1 115 ? 1.301 15.470 15.434 1.00 86.31 115 GLN A N 1
ATOM 915 C CA . GLN A 1 115 ? 1.203 15.871 16.835 1.00 86.31 115 GLN A CA 1
ATOM 916 C C . GLN A 1 115 ? 0.446 14.820 17.657 1.00 86.31 115 GLN A C 1
ATOM 918 O O . GLN A 1 115 ? -0.369 15.159 18.516 1.00 86.31 115 GLN A O 1
ATOM 923 N N . LEU A 1 116 ? 0.705 13.539 17.365 1.00 85.62 116 LEU A N 1
ATOM 924 C CA . LEU A 1 116 ? -0.046 12.421 17.927 1.00 85.62 116 LEU A CA 1
ATOM 925 C C . LEU A 1 116 ? 0.014 12.419 19.456 1.00 85.62 116 LEU A C 1
ATOM 927 O O . LEU A 1 116 ? -1.021 12.259 20.086 1.00 85.62 116 LEU A O 1
ATOM 931 N N . GLU A 1 117 ? 1.182 12.698 20.044 1.00 88.25 117 GLU A N 1
ATOM 932 C CA . GLU A 1 117 ? 1.344 12.808 21.499 1.00 88.25 117 GLU A CA 1
ATOM 933 C C . GLU A 1 117 ? 0.443 13.894 22.105 1.00 88.25 117 GLU A C 1
ATOM 935 O O . GLU A 1 117 ? -0.282 13.636 23.066 1.00 88.25 117 GLU A O 1
ATOM 940 N N . ALA A 1 118 ? 0.454 15.101 21.532 1.00 87.56 118 ALA A N 1
ATOM 941 C CA . ALA A 1 118 ? -0.369 16.204 22.021 1.00 87.56 118 ALA A CA 1
ATOM 942 C C . ALA A 1 118 ? -1.864 15.875 21.901 1.00 87.56 118 ALA A C 1
ATOM 944 O O . ALA A 1 118 ? -2.624 16.116 22.834 1.00 87.56 118 ALA A O 1
ATOM 945 N N . ASN A 1 119 ? -2.262 15.258 20.786 1.00 87.25 119 ASN A N 1
ATOM 946 C CA . ASN A 1 119 ? -3.634 14.829 20.529 1.00 87.25 119 ASN A CA 1
ATOM 947 C C . ASN A 1 119 ? -4.086 13.738 21.522 1.00 87.25 119 ASN A C 1
ATOM 949 O O . ASN A 1 119 ? -5.182 13.811 22.077 1.00 87.25 119 ASN A O 1
ATOM 953 N N . PHE A 1 120 ? -3.210 12.772 21.818 1.00 87.12 120 PHE A N 1
ATOM 954 C CA . PHE A 1 120 ? -3.447 11.716 22.806 1.00 87.12 120 PHE A CA 1
ATOM 955 C C . PHE A 1 120 ? -3.652 12.303 24.210 1.00 87.12 120 PHE A C 1
ATOM 957 O O . PHE A 1 120 ? -4.624 11.969 24.892 1.00 87.12 120 PHE A O 1
ATOM 964 N N . ARG A 1 121 ? -2.793 13.248 24.616 1.00 87.94 121 ARG A N 1
ATOM 965 C CA . ARG A 1 121 ? -2.892 13.916 25.922 1.00 87.94 121 ARG A CA 1
ATOM 966 C C . ARG A 1 121 ? -4.143 14.793 26.025 1.00 87.94 121 ARG A C 1
ATOM 968 O O . ARG A 1 121 ? -4.820 14.762 27.047 1.00 87.94 121 ARG A O 1
ATOM 975 N N . GLU A 1 122 ? -4.465 15.554 24.982 1.00 90.31 122 GLU A N 1
ATOM 976 C CA . GLU A 1 122 ? -5.612 16.470 24.967 1.00 90.31 122 GLU A CA 1
ATOM 977 C C . GLU A 1 122 ? -6.952 15.723 25.002 1.00 90.31 122 GLU A C 1
ATOM 979 O O . GLU A 1 122 ? -7.839 16.070 25.787 1.00 90.31 122 GLU A O 1
ATOM 984 N N . HIS A 1 123 ? -7.101 14.694 24.166 1.00 89.50 123 HIS A N 1
ATOM 985 C CA . HIS A 1 123 ? -8.392 14.045 23.957 1.00 89.50 123 HIS A CA 1
ATOM 986 C C . HIS A 1 123 ? -8.585 12.786 24.792 1.00 89.50 123 HIS A C 1
ATOM 988 O O . HIS A 1 123 ? -9.683 12.575 25.295 1.00 89.50 123 HIS A O 1
ATOM 994 N N . LEU A 1 124 ? -7.545 11.968 24.971 1.00 87.62 124 LEU A N 1
ATOM 995 C CA . LEU A 1 124 ? -7.654 10.717 25.728 1.00 87.62 124 LEU A CA 1
ATOM 996 C C . LEU A 1 124 ? -7.182 10.868 27.175 1.00 87.62 124 LEU A C 1
ATOM 998 O O . LEU A 1 124 ? -7.529 10.035 28.004 1.00 87.62 124 LEU A O 1
ATOM 1002 N N . ARG A 1 125 ? -6.456 11.950 27.503 1.00 87.25 125 ARG A N 1
ATOM 1003 C CA . ARG A 1 125 ? -5.904 12.225 28.847 1.00 87.25 125 ARG A CA 1
ATOM 1004 C C . ARG A 1 125 ? -4.939 11.139 29.324 1.00 87.25 125 ARG A C 1
ATOM 1006 O O . ARG A 1 125 ? -4.852 10.854 30.516 1.00 87.25 125 ARG A O 1
ATOM 1013 N N . ILE A 1 126 ? -4.215 10.543 28.381 1.00 82.50 126 ILE A N 1
ATOM 1014 C CA . ILE A 1 126 ? -3.222 9.498 28.627 1.00 82.50 126 ILE A CA 1
ATOM 1015 C C . ILE A 1 126 ? -1.885 9.934 28.034 1.00 82.50 126 ILE 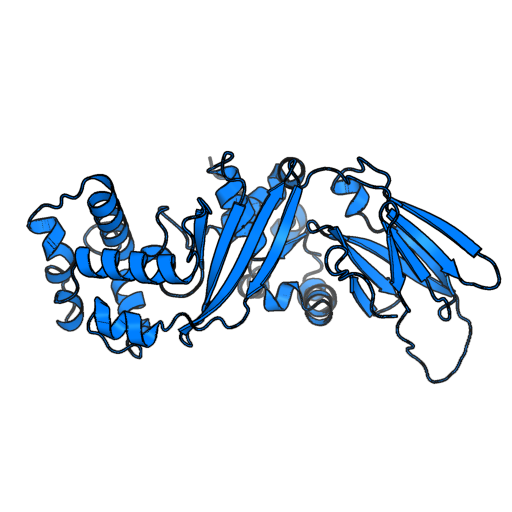A C 1
ATOM 1017 O O . ILE A 1 126 ? -1.835 10.601 27.000 1.00 82.50 126 ILE A O 1
ATOM 1021 N N . GLU A 1 127 ? -0.794 9.556 28.698 1.00 85.94 127 GLU A N 1
ATOM 1022 C CA . GLU A 1 127 ? 0.554 9.747 28.169 1.00 85.94 127 GLU A CA 1
ATOM 1023 C C . GLU A 1 127 ? 0.808 8.828 26.971 1.00 85.94 127 GLU A C 1
ATOM 1025 O O . GLU A 1 127 ? 0.527 7.629 27.009 1.00 85.94 127 GLU A O 1
ATOM 1030 N N . PHE A 1 128 ? 1.395 9.378 25.908 1.00 85.12 128 PHE A N 1
ATOM 1031 C CA . PHE A 1 128 ? 1.638 8.649 24.659 1.00 85.12 128 PHE A CA 1
ATOM 1032 C C . PHE A 1 128 ? 2.554 7.427 24.831 1.00 85.12 128 PHE A C 1
ATOM 1034 O O . PHE A 1 128 ? 2.436 6.451 24.095 1.00 85.12 128 PHE A O 1
ATOM 1041 N N . THR A 1 129 ? 3.412 7.421 25.855 1.00 86.62 129 THR A N 1
ATOM 1042 C CA . THR A 1 129 ? 4.246 6.264 26.222 1.00 86.62 129 THR A CA 1
ATOM 1043 C C . THR A 1 129 ? 3.433 5.002 26.522 1.00 86.62 129 THR A C 1
ATOM 1045 O O . THR A 1 129 ? 3.955 3.898 26.382 1.00 86.62 129 THR A O 1
ATOM 1048 N N . ARG A 1 130 ? 2.151 5.147 26.877 1.00 86.56 130 ARG A N 1
ATOM 1049 C CA . ARG A 1 130 ? 1.228 4.041 27.165 1.00 86.56 130 ARG A CA 1
ATOM 1050 C C . ARG A 1 130 ? 0.450 3.554 25.943 1.00 86.56 130 ARG A C 1
ATOM 1052 O O . ARG A 1 130 ? -0.446 2.726 26.086 1.00 86.56 130 ARG A O 1
ATOM 1059 N N . LEU A 1 131 ? 0.785 4.029 24.741 1.00 85.25 131 LEU A N 1
ATOM 1060 C CA . LEU A 1 131 ? 0.129 3.624 23.497 1.00 85.25 131 LEU A CA 1
ATOM 1061 C C . LEU A 1 131 ? 0.069 2.098 23.336 1.00 85.25 131 LEU A C 1
ATOM 1063 O O . LEU A 1 131 ? -0.986 1.561 23.026 1.00 85.25 131 LEU A O 1
ATOM 1067 N N . ASN A 1 132 ? 1.174 1.394 23.595 1.00 85.25 132 ASN A N 1
ATOM 1068 C CA . ASN A 1 132 ? 1.230 -0.064 23.440 1.00 85.25 132 ASN A CA 1
ATOM 1069 C C . ASN A 1 132 ? 0.294 -0.790 24.418 1.00 85.25 132 ASN A C 1
ATOM 1071 O O . ASN A 1 132 ? -0.311 -1.802 24.066 1.00 85.25 132 ASN A O 1
ATOM 1075 N N . GLU A 1 133 ? 0.173 -0.282 25.646 1.00 87.19 133 GLU A N 1
ATOM 1076 C CA . GLU A 1 133 ? -0.743 -0.832 26.648 1.00 87.19 133 GLU A CA 1
ATOM 1077 C C . GLU A 1 133 ? -2.195 -0.601 26.227 1.00 87.19 133 GLU A C 1
ATOM 1079 O O . GLU A 1 133 ? -3.019 -1.502 26.353 1.00 87.19 133 GLU A O 1
ATOM 1084 N N . PHE A 1 134 ? -2.488 0.572 25.659 1.00 86.38 134 PHE A N 1
ATOM 1085 C CA . PHE A 1 134 ? -3.806 0.888 25.123 1.00 86.38 134 PHE A CA 1
ATOM 1086 C C . PHE A 1 134 ? -4.169 0.013 23.913 1.00 86.38 134 PHE A C 1
ATOM 1088 O O . PHE A 1 134 ? -5.261 -0.548 23.874 1.00 86.38 134 PHE A O 1
ATOM 1095 N N . GLU A 1 135 ? -3.253 -0.177 22.955 1.00 85.62 135 GLU A N 1
ATOM 1096 C CA . GLU A 1 135 ? -3.454 -1.100 21.826 1.00 85.62 135 GLU A CA 1
ATOM 1097 C C . GLU A 1 135 ? -3.681 -2.536 22.322 1.00 85.62 135 GLU A C 1
ATOM 1099 O O . GLU A 1 135 ? -4.589 -3.216 21.852 1.00 85.62 135 GLU A O 1
ATOM 1104 N N . SER A 1 136 ? -2.915 -2.976 23.325 1.00 85.81 136 SER A N 1
ATOM 1105 C CA . SER A 1 136 ? -3.077 -4.304 23.933 1.00 85.81 136 SER A CA 1
ATOM 1106 C C . SER A 1 136 ? -4.424 -4.451 24.642 1.00 85.81 136 SER A C 1
ATOM 1108 O O . SER A 1 136 ? -5.067 -5.495 24.545 1.00 85.81 136 SER A O 1
ATOM 1110 N N . PHE A 1 137 ? -4.881 -3.399 25.323 1.00 86.81 137 PHE A N 1
ATOM 1111 C CA . PHE A 1 137 ? -6.200 -3.354 25.940 1.00 86.81 137 PHE A CA 1
ATOM 1112 C C . PHE A 1 137 ? -7.319 -3.498 24.901 1.00 86.81 137 PHE A C 1
ATOM 1114 O O . PHE A 1 137 ? -8.233 -4.294 25.106 1.00 86.81 137 PHE A O 1
ATOM 1121 N N . LEU A 1 138 ? -7.236 -2.801 23.765 1.00 86.06 138 LEU A N 1
ATOM 1122 C CA . LEU A 1 138 ? -8.234 -2.912 22.695 1.00 86.06 138 LEU A CA 1
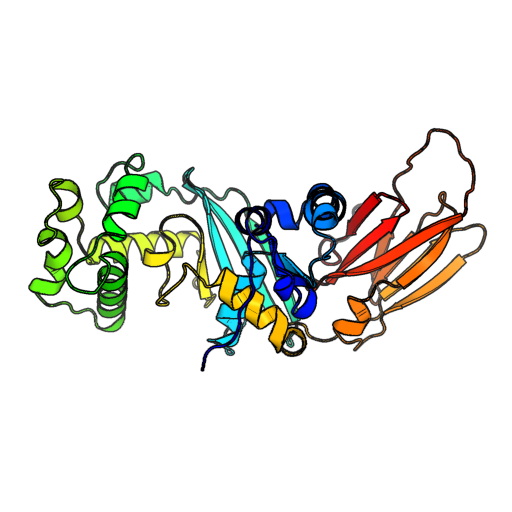ATOM 1123 C C . LEU A 1 138 ? -8.337 -4.339 22.123 1.00 86.06 138 LEU A C 1
ATOM 1125 O O . LEU A 1 138 ? -9.415 -4.746 21.695 1.00 86.06 138 LEU A O 1
ATOM 1129 N N . GLN A 1 139 ? -7.259 -5.126 22.175 1.00 86.44 139 GLN A N 1
ATOM 1130 C CA . GLN A 1 139 ? -7.273 -6.538 21.772 1.00 86.44 139 GLN A CA 1
ATOM 1131 C C . GLN A 1 139 ? -7.864 -7.487 22.829 1.00 86.44 139 GLN A C 1
ATOM 1133 O O . GLN A 1 139 ? -8.112 -8.655 22.530 1.00 86.44 139 GLN A O 1
ATOM 1138 N N . SER A 1 140 ? -8.109 -7.023 24.059 1.00 86.00 140 SER A N 1
ATOM 1139 C CA . SER A 1 140 ? -8.763 -7.842 25.084 1.00 86.00 140 SER A CA 1
ATOM 1140 C C . SER A 1 140 ? -10.244 -8.074 24.760 1.00 86.00 140 SER A C 1
ATOM 1142 O O . SER A 1 140 ? -10.883 -7.285 24.060 1.00 86.00 140 SER A O 1
ATOM 1144 N N . THR A 1 141 ? -10.791 -9.192 25.235 1.00 84.31 141 THR A N 1
ATOM 1145 C CA . THR A 1 141 ? -12.141 -9.651 24.881 1.00 84.31 141 THR A CA 1
ATOM 1146 C C . THR A 1 141 ? -13.179 -9.273 25.929 1.00 84.31 141 THR A C 1
ATOM 1148 O O . THR A 1 141 ? -12.956 -9.474 27.122 1.00 84.31 141 THR A O 1
ATOM 1151 N N . TYR A 1 142 ? -14.353 -8.847 25.471 1.00 80.81 142 TYR A N 1
ATOM 1152 C CA . TYR A 1 142 ? -15.564 -8.695 26.270 1.00 80.81 142 TYR A CA 1
ATOM 1153 C C . TYR A 1 142 ? -16.681 -9.548 25.656 1.00 80.81 142 TYR A C 1
ATOM 1155 O O . TYR A 1 142 ? -17.227 -9.243 24.593 1.00 80.81 142 TYR A O 1
ATOM 1163 N N . GLY A 1 143 ? -16.990 -10.676 26.298 1.00 83.00 143 GLY A N 1
ATOM 1164 C CA . GLY A 1 143 ? -17.858 -11.695 25.708 1.00 83.00 143 GLY A CA 1
ATOM 1165 C C . GLY A 1 143 ? -17.197 -12.361 24.496 1.00 83.00 143 GLY A C 1
ATOM 1166 O O . GLY A 1 143 ? -16.156 -12.994 24.635 1.00 83.00 143 GLY A O 1
ATOM 1167 N N . GLN A 1 144 ? -17.816 -12.246 23.317 1.00 84.88 144 GLN A N 1
ATOM 1168 C CA . GLN A 1 144 ? -17.327 -12.848 22.062 1.00 84.88 144 GLN A CA 1
ATOM 1169 C C . GLN A 1 144 ? -16.533 -11.881 21.170 1.00 84.88 144 GLN A C 1
ATOM 1171 O O . GLN A 1 144 ? -15.985 -12.312 20.158 1.00 84.88 144 GLN A O 1
ATOM 1176 N N . TYR A 1 145 ? -16.477 -10.597 21.525 1.00 84.94 145 TYR A N 1
ATOM 1177 C CA . TYR A 1 145 ? -15.862 -9.549 20.711 1.00 84.94 145 TYR A CA 1
ATOM 1178 C C . TYR A 1 145 ? -14.650 -8.949 21.420 1.00 84.94 145 TYR A C 1
ATOM 1180 O O . TYR A 1 145 ? -14.561 -8.981 22.650 1.00 84.94 145 TYR A O 1
ATOM 1188 N N . THR A 1 146 ? -13.722 -8.377 20.657 1.00 87.00 146 THR A N 1
ATOM 1189 C CA . THR A 1 146 ? -12.660 -7.544 21.231 1.00 87.00 146 THR A CA 1
ATOM 1190 C C . THR A 1 146 ? -13.197 -6.160 21.584 1.00 87.00 146 THR A C 1
ATOM 1192 O O . THR A 1 146 ? -14.160 -5.673 20.982 1.00 87.00 146 THR A O 1
ATOM 1195 N N . TYR A 1 147 ? -12.560 -5.489 22.544 1.00 86.50 147 TYR A N 1
ATOM 1196 C CA . TYR A 1 147 ? -12.877 -4.095 22.849 1.00 86.50 147 TYR A CA 1
ATOM 1197 C C . TYR A 1 147 ? -12.719 -3.192 21.630 1.00 86.50 147 TYR A C 1
ATOM 1199 O O . TYR A 1 147 ? -13.527 -2.291 21.446 1.00 86.50 147 TYR A O 1
ATOM 1207 N N . GLU A 1 148 ? -11.738 -3.457 20.770 1.00 86.88 148 GLU A N 1
ATOM 1208 C CA . GLU A 1 148 ? -11.559 -2.769 19.494 1.00 86.88 148 GLU A CA 1
ATOM 1209 C C . GLU A 1 148 ? -12.828 -2.813 18.637 1.00 86.88 148 GLU A C 1
ATOM 1211 O O . GLU A 1 148 ? -13.318 -1.765 18.218 1.00 86.88 148 GLU A O 1
ATOM 1216 N N . GLN A 1 149 ? -13.389 -4.006 18.415 1.00 86.00 149 GLN A N 1
ATOM 1217 C CA . GLN A 1 149 ? -14.591 -4.188 17.597 1.00 86.00 149 GLN A CA 1
ATOM 1218 C C . GLN A 1 149 ? -15.777 -3.417 18.176 1.00 86.00 149 GLN A C 1
ATOM 1220 O O . GLN A 1 149 ? -16.454 -2.678 17.460 1.00 86.00 149 GLN A O 1
ATOM 1225 N N . ILE A 1 150 ? -15.987 -3.541 19.487 1.00 88.12 150 ILE A N 1
ATOM 1226 C CA . ILE A 1 150 ? -17.075 -2.856 20.186 1.00 88.12 150 ILE A CA 1
ATOM 1227 C C . ILE A 1 150 ? -16.891 -1.336 20.091 1.00 88.12 150 ILE A C 1
ATOM 1229 O O . ILE A 1 150 ? -17.812 -0.616 19.711 1.00 88.12 150 ILE A O 1
ATOM 1233 N N . VAL A 1 151 ? -15.691 -0.832 20.385 1.00 89.69 151 VAL A N 1
ATOM 1234 C CA . VAL A 1 151 ? -15.365 0.598 20.336 1.00 89.69 151 VAL A CA 1
ATOM 1235 C C . VAL A 1 151 ? -15.602 1.169 18.942 1.00 89.69 151 VAL A C 1
ATOM 1237 O O . VAL A 1 151 ? -16.260 2.200 18.827 1.00 89.69 151 VAL A O 1
ATOM 1240 N N . VAL A 1 152 ? -15.128 0.506 17.886 1.00 88.62 152 VAL A N 1
ATOM 1241 C CA . VAL A 1 152 ? -15.314 0.964 16.500 1.00 88.62 152 VAL A CA 1
ATOM 1242 C C . VAL A 1 152 ? -16.798 1.038 16.141 1.00 88.62 152 VAL A C 1
ATOM 1244 O O . VAL A 1 152 ? -17.249 2.054 15.605 1.00 88.62 152 VAL A O 1
ATOM 1247 N N . GLN A 1 153 ? -17.582 0.017 16.495 1.00 87.88 153 GLN A N 1
ATOM 1248 C CA . GLN A 1 153 ? -19.027 0.005 16.258 1.00 87.88 153 GLN A CA 1
ATOM 1249 C C . GLN A 1 153 ? -19.734 1.163 16.966 1.00 87.88 153 GLN A C 1
ATOM 1251 O O . GLN A 1 153 ? -20.536 1.867 16.349 1.00 87.88 153 GLN A O 1
ATOM 1256 N N . LEU A 1 154 ? -19.400 1.416 18.232 1.00 90.38 154 LEU A N 1
ATOM 1257 C CA . LEU A 1 154 ? -19.991 2.509 19.004 1.00 90.38 154 LEU A CA 1
ATOM 1258 C C . LEU A 1 154 ? -19.533 3.885 18.513 1.00 90.38 154 LEU A C 1
ATOM 1260 O O . LEU A 1 154 ? -20.344 4.806 18.441 1.00 90.38 154 LEU A O 1
ATOM 1264 N N . MET A 1 155 ? -18.267 4.039 18.121 1.00 91.00 155 MET A N 1
ATOM 1265 C CA . MET A 1 155 ? -17.761 5.271 17.508 1.00 91.00 155 MET A CA 1
ATOM 1266 C C . MET A 1 155 ? -18.495 5.578 16.199 1.00 91.00 155 MET A C 1
ATOM 1268 O O . MET A 1 155 ? -18.889 6.721 15.963 1.00 91.00 155 MET A O 1
ATOM 1272 N N . ASN A 1 156 ? -18.710 4.566 15.356 1.00 88.50 156 ASN A N 1
ATOM 1273 C CA . ASN A 1 156 ? -19.444 4.702 14.099 1.00 88.50 156 ASN A CA 1
ATOM 1274 C C . ASN A 1 156 ? -20.931 5.005 14.334 1.00 88.50 156 ASN A C 1
ATOM 1276 O O . ASN A 1 156 ? -21.486 5.890 13.682 1.00 88.50 156 ASN A O 1
ATOM 1280 N N . LYS A 1 157 ? -21.563 4.334 15.305 1.00 90.06 157 LYS A N 1
ATOM 1281 C CA . LYS A 1 157 ? -22.940 4.619 15.732 1.00 90.06 157 LYS A CA 1
ATOM 1282 C C . LYS A 1 157 ? -23.082 6.057 16.231 1.00 90.06 157 LYS A C 1
ATOM 1284 O O . LYS A 1 157 ? -23.978 6.767 15.786 1.00 90.06 157 LYS A O 1
ATOM 1289 N N . LEU A 1 158 ? -22.169 6.521 17.086 1.00 90.62 158 LEU A N 1
ATOM 1290 C CA . LEU A 1 158 ? -22.184 7.889 17.602 1.00 90.62 158 LEU A CA 1
ATOM 1291 C C . LEU A 1 158 ? -21.994 8.925 16.485 1.00 90.62 158 LEU A C 1
ATOM 1293 O O . LEU A 1 158 ? -22.648 9.962 16.500 1.00 90.62 158 LEU A O 1
ATOM 1297 N N . GLU A 1 159 ? -21.131 8.670 15.502 1.00 87.44 159 GLU A N 1
ATOM 1298 C CA . GLU A 1 159 ? -20.962 9.586 14.368 1.00 87.44 159 GLU A CA 1
ATOM 1299 C C . GLU A 1 159 ? -22.161 9.632 13.420 1.00 87.44 159 GLU A C 1
ATOM 1301 O O . GLU A 1 159 ? -22.431 10.697 12.864 1.00 87.44 159 GLU A O 1
ATOM 1306 N N . ARG A 1 160 ? -22.863 8.509 13.234 1.00 87.25 160 ARG A N 1
ATOM 1307 C CA . ARG A 1 160 ? -24.013 8.410 12.327 1.00 87.25 160 ARG A CA 1
ATOM 1308 C C . ARG A 1 160 ? -25.310 8.895 12.970 1.00 87.25 160 ARG A C 1
ATOM 1310 O O . ARG A 1 160 ? -26.030 9.693 12.378 1.00 87.25 160 ARG A O 1
ATOM 1317 N N . ASP A 1 161 ? -25.586 8.419 14.180 1.00 89.38 161 ASP A N 1
ATOM 1318 C CA . ASP A 1 161 ? -26.897 8.524 14.826 1.00 89.38 161 ASP A CA 1
ATOM 1319 C C . ASP A 1 161 ? -26.889 9.520 16.000 1.00 89.38 161 ASP A C 1
ATOM 1321 O O . ASP A 1 161 ? -27.932 9.768 16.606 1.00 89.38 161 ASP A O 1
ATOM 1325 N N . ASN A 1 162 ? -25.716 10.069 16.353 1.00 87.00 162 ASN A N 1
ATOM 1326 C CA . ASN A 1 162 ? -25.497 10.976 17.486 1.00 87.00 162 ASN A CA 1
ATOM 1327 C C . ASN A 1 162 ? -26.129 10.480 18.803 1.00 87.00 162 ASN A C 1
ATOM 1329 O O . ASN A 1 162 ? -26.608 11.272 19.616 1.00 87.00 162 ASN A O 1
ATOM 1333 N N . SER A 1 163 ? -26.166 9.159 18.997 1.00 87.75 163 SER A N 1
ATOM 1334 C CA . SER A 1 163 ? -26.819 8.524 20.139 1.00 87.75 163 SER A CA 1
ATOM 1335 C C . SER A 1 163 ? -26.100 7.249 20.574 1.00 87.75 163 SER A C 1
ATOM 1337 O O . SER A 1 163 ? -25.661 6.444 19.754 1.00 87.75 163 SER A O 1
ATOM 1339 N N . LEU A 1 164 ? -25.992 7.087 21.893 1.00 88.44 164 LEU A N 1
ATOM 1340 C CA . LEU A 1 164 ? -25.501 5.902 22.592 1.00 88.44 164 LEU A CA 1
ATOM 1341 C C . LEU A 1 164 ? -26.365 5.692 23.843 1.00 88.44 164 LEU A C 1
ATOM 1343 O O . LEU A 1 164 ? -26.864 6.666 24.412 1.00 88.44 164 LEU A O 1
ATOM 1347 N N . THR A 1 165 ? -26.549 4.447 24.270 1.00 85.81 165 THR A N 1
ATOM 1348 C CA . THR A 1 165 ? -27.192 4.122 25.554 1.00 85.81 165 THR A CA 1
ATOM 1349 C C . THR A 1 165 ? -26.232 4.351 26.729 1.00 85.81 165 THR A C 1
ATOM 1351 O O . THR A 1 165 ? -25.023 4.482 26.536 1.00 85.81 165 THR A O 1
ATOM 1354 N N . GLU A 1 166 ? -26.741 4.386 27.965 1.00 80.31 166 GLU A N 1
ATOM 1355 C CA . GLU A 1 166 ? -25.888 4.517 29.163 1.00 80.31 166 GLU A CA 1
ATOM 1356 C C . GLU A 1 166 ? -24.875 3.365 29.294 1.00 80.31 166 GLU A C 1
ATOM 1358 O O . GLU A 1 166 ? -23.708 3.599 29.624 1.00 80.31 166 GLU A O 1
ATOM 1363 N N . ASP A 1 167 ? -25.281 2.142 28.948 1.00 79.12 167 ASP A N 1
ATOM 1364 C CA . ASP A 1 167 ? -24.397 0.971 28.928 1.00 79.12 167 ASP A CA 1
ATOM 1365 C C . ASP A 1 167 ? -23.301 1.111 27.858 1.00 79.12 167 ASP A C 1
ATOM 1367 O O . ASP A 1 167 ? -22.124 0.871 28.121 1.00 79.12 167 ASP A O 1
ATOM 1371 N N . GLU A 1 168 ? -23.650 1.591 26.661 1.00 82.12 168 GLU A N 1
ATOM 1372 C CA . GLU A 1 168 ? -22.691 1.825 25.573 1.00 82.12 168 GLU A CA 1
ATOM 1373 C C . GLU A 1 168 ? -21.687 2.939 25.911 1.00 82.12 168 GLU A C 1
ATOM 1375 O O . GLU A 1 168 ? -20.513 2.862 25.549 1.00 82.12 168 GLU A O 1
ATOM 1380 N N . ILE A 1 169 ? -22.118 3.966 26.649 1.00 77.69 169 ILE A N 1
ATOM 1381 C CA . ILE A 1 169 ? -21.242 5.045 27.130 1.00 77.69 169 ILE A CA 1
ATOM 1382 C C . ILE A 1 169 ? -20.219 4.517 28.145 1.00 77.69 169 ILE A C 1
ATOM 1384 O O . ILE A 1 169 ? -19.109 5.046 28.245 1.00 77.69 169 ILE A O 1
ATOM 1388 N N . THR A 1 170 ? -20.586 3.490 28.910 1.00 74.69 170 THR A N 1
ATOM 1389 C CA . THR A 1 170 ? -19.803 2.987 30.043 1.00 74.69 170 THR A CA 1
ATOM 1390 C C . THR A 1 170 ? -19.083 1.671 29.761 1.00 74.69 170 THR A C 1
ATOM 1392 O O . THR A 1 170 ? -18.397 1.166 30.644 1.00 74.69 170 THR A O 1
ATOM 1395 N N . ILE A 1 171 ? -19.131 1.157 28.531 1.00 76.62 171 ILE A N 1
ATOM 1396 C CA . ILE A 1 171 ? -18.563 -0.148 28.162 1.00 76.62 171 ILE A CA 1
ATOM 1397 C C . ILE A 1 171 ? -17.073 -0.306 28.513 1.00 76.62 171 ILE A C 1
ATOM 1399 O O . ILE A 1 171 ? -16.643 -1.371 28.949 1.00 76.62 171 ILE A O 1
ATOM 1403 N N . LEU A 1 172 ? -16.285 0.772 28.410 1.00 72.69 172 LEU A N 1
ATOM 1404 C CA . LEU A 1 172 ? -14.864 0.780 28.786 1.00 72.69 172 LEU A CA 1
ATOM 1405 C C . LEU A 1 172 ? -14.648 0.758 30.308 1.00 72.69 172 LEU A C 1
ATOM 1407 O O . LEU A 1 172 ? -13.594 0.337 30.775 1.00 72.69 172 LEU A O 1
ATOM 1411 N N . LYS A 1 173 ? -15.652 1.166 31.093 1.00 68.94 173 LYS A N 1
ATOM 1412 C CA . LYS A 1 173 ? -15.664 1.064 32.562 1.00 68.94 173 LYS A CA 1
ATOM 1413 C C . LYS A 1 173 ? -15.986 -0.343 33.046 1.00 68.94 173 LYS A C 1
ATOM 1415 O O . LYS A 1 173 ? -15.590 -0.705 34.145 1.00 68.94 173 LYS A O 1
ATOM 1420 N N . MET A 1 174 ? -16.703 -1.114 32.231 1.00 62.75 174 MET A N 1
ATOM 1421 C CA . MET A 1 174 ? -17.077 -2.500 32.520 1.00 62.75 174 MET A CA 1
ATOM 1422 C C . MET A 1 174 ? -15.953 -3.497 32.213 1.00 62.75 174 MET A C 1
ATOM 1424 O O . MET A 1 174 ? -16.146 -4.698 32.373 1.00 62.75 174 MET A O 1
ATOM 1428 N N . ALA A 1 175 ? -14.795 -3.019 31.752 1.00 63.91 175 ALA A N 1
ATOM 1429 C CA . ALA A 1 175 ? -13.641 -3.866 31.531 1.00 63.91 175 ALA A CA 1
ATOM 1430 C C . ALA A 1 175 ? -13.079 -4.374 32.859 1.00 63.91 175 ALA A C 1
ATOM 1432 O O . ALA A 1 175 ? -12.658 -3.575 33.696 1.00 63.91 175 ALA A O 1
ATOM 1433 N N . ASP A 1 176 ? -13.013 -5.703 33.000 1.00 56.78 176 ASP A N 1
ATOM 1434 C CA . ASP A 1 176 ? -12.350 -6.458 34.084 1.00 56.78 176 ASP A CA 1
ATOM 1435 C C . ASP A 1 176 ? -10.814 -6.291 34.062 1.00 56.78 176 ASP A C 1
ATOM 1437 O O . ASP A 1 176 ? -10.030 -7.194 34.362 1.00 56.78 176 ASP A O 1
ATOM 1441 N N . VAL A 1 177 ? -10.344 -5.116 33.660 1.00 60.47 177 VAL A N 1
ATOM 1442 C CA . VAL A 1 177 ? -8.934 -4.789 33.544 1.00 60.47 177 VAL A CA 1
ATOM 1443 C C . VAL A 1 177 ? -8.515 -4.152 34.857 1.00 60.47 177 VAL A C 1
ATOM 1445 O O . VAL A 1 177 ? -9.093 -3.163 35.300 1.00 60.47 177 VAL A O 1
ATOM 1448 N N . GLN A 1 178 ? -7.487 -4.726 35.485 1.00 56.25 178 GLN A N 1
ATOM 1449 C CA . GLN A 1 178 ? -6.931 -4.253 36.762 1.00 56.25 178 GLN A CA 1
ATOM 1450 C C . GLN A 1 178 ? -6.446 -2.793 36.710 1.00 56.25 178 GLN A C 1
ATOM 1452 O O . GLN A 1 178 ? -6.217 -2.179 37.751 1.00 56.25 178 GLN A O 1
ATOM 1457 N N . ASP A 1 179 ? -6.296 -2.235 35.509 1.00 62.84 179 ASP A N 1
ATOM 1458 C CA . ASP A 1 179 ? -5.892 -0.860 35.283 1.00 62.84 179 ASP A CA 1
ATOM 1459 C C . ASP A 1 179 ? -7.097 0.058 35.015 1.00 62.84 179 ASP A C 1
ATOM 1461 O O . ASP A 1 179 ? -7.682 0.080 33.930 1.00 62.84 179 ASP A O 1
ATOM 1465 N N . ILE A 1 180 ? -7.423 0.867 36.026 1.00 63.31 180 ILE A N 1
ATOM 1466 C CA . ILE A 1 180 ? -8.518 1.851 36.037 1.00 63.31 180 ILE A CA 1
ATOM 1467 C C . ILE A 1 180 ? -8.302 2.963 34.987 1.00 63.31 180 ILE A C 1
ATOM 1469 O O . ILE A 1 180 ? -9.232 3.704 34.667 1.00 63.31 180 ILE A O 1
ATOM 1473 N N . THR A 1 181 ? -7.100 3.095 34.411 1.00 72.62 181 THR A N 1
ATOM 1474 C CA . THR A 1 181 ? -6.764 4.214 33.516 1.00 72.62 181 THR A CA 1
ATOM 1475 C C . THR A 1 181 ? -7.695 4.299 32.300 1.00 72.62 181 THR A C 1
ATOM 1477 O O . THR A 1 181 ? -8.158 5.391 31.965 1.00 72.62 181 THR A O 1
ATOM 1480 N N . TRP A 1 182 ? -8.027 3.169 31.665 1.00 78.62 182 TRP A N 1
ATOM 1481 C CA . TRP A 1 182 ? -8.816 3.144 30.422 1.00 78.62 182 TRP A CA 1
ATOM 1482 C C . TRP A 1 182 ? -10.292 3.488 30.636 1.00 78.62 182 TRP A C 1
ATOM 1484 O O . TRP A 1 182 ? -10.938 4.021 29.736 1.00 78.62 182 TRP A O 1
ATOM 1494 N N . GLN A 1 183 ? -10.806 3.262 31.849 1.00 73.44 183 GLN A N 1
ATOM 1495 C CA . GLN A 1 183 ? -12.200 3.517 32.231 1.00 73.44 183 GLN A CA 1
ATOM 1496 C C . GLN A 1 183 ? -12.585 5.006 32.131 1.00 73.44 183 GLN A C 1
ATOM 1498 O O . GLN A 1 183 ? -13.767 5.356 32.090 1.00 73.44 183 GLN A O 1
ATOM 1503 N N . ASN A 1 184 ? -11.588 5.895 32.101 1.00 79.69 184 ASN A N 1
ATOM 1504 C CA . ASN A 1 184 ? -11.789 7.336 31.983 1.00 79.69 184 ASN A CA 1
ATOM 1505 C C . ASN A 1 184 ? -11.905 7.826 30.535 1.00 79.69 184 ASN A C 1
ATOM 1507 O O . ASN A 1 184 ? -12.288 8.979 30.332 1.00 79.69 184 ASN A O 1
ATOM 1511 N N . ILE A 1 185 ? -11.593 6.983 29.545 1.00 86.06 185 ILE A N 1
ATOM 1512 C CA . ILE A 1 185 ? -11.800 7.302 28.132 1.00 86.06 185 ILE A CA 1
ATOM 1513 C C . ILE A 1 185 ? -13.251 6.990 27.773 1.00 86.06 185 ILE A C 1
ATOM 1515 O O . ILE A 1 185 ? -13.744 5.891 28.018 1.00 86.06 185 ILE A O 1
ATOM 1519 N N . THR A 1 186 ? -13.940 7.946 27.155 1.00 88.62 186 THR A N 1
ATOM 1520 C CA . THR A 1 186 ? -15.288 7.738 26.611 1.00 88.62 186 THR A CA 1
ATOM 1521 C C . THR A 1 186 ? -15.260 7.519 25.097 1.00 88.62 186 THR A C 1
ATOM 1523 O O . THR A 1 186 ? -14.340 7.954 24.402 1.00 88.62 186 THR A O 1
ATOM 1526 N N . ILE A 1 187 ? -16.318 6.920 24.538 1.00 91.00 187 ILE A N 1
ATOM 1527 C CA . ILE A 1 187 ? -16.486 6.817 23.074 1.00 91.00 187 ILE A CA 1
ATOM 1528 C C . ILE A 1 187 ? -16.472 8.208 22.412 1.00 91.00 187 ILE A C 1
ATOM 1530 O O . ILE A 1 187 ? -15.916 8.386 21.328 1.00 91.00 187 ILE A O 1
ATOM 1534 N N . ALA A 1 188 ? -17.012 9.227 23.088 1.00 89.50 188 ALA A N 1
ATOM 1535 C CA . ALA A 1 188 ? -16.983 10.606 22.607 1.00 89.50 188 ALA A CA 1
ATOM 1536 C C . ALA A 1 188 ? -15.559 11.195 22.557 1.00 89.50 188 ALA A C 1
ATOM 1538 O O . ALA A 1 188 ? -15.259 11.993 21.667 1.00 89.50 188 ALA A O 1
ATOM 1539 N N . ASP A 1 189 ? -14.672 10.810 23.478 1.00 90.88 189 ASP A N 1
ATOM 1540 C CA . ASP A 1 189 ? -13.257 11.201 23.447 1.00 90.88 189 ASP A CA 1
ATOM 1541 C C . ASP A 1 189 ? -12.551 10.614 22.225 1.00 90.88 189 ASP A C 1
ATOM 1543 O O . ASP A 1 189 ? -11.877 11.342 21.497 1.00 90.88 189 ASP A O 1
ATOM 1547 N N . LEU A 1 190 ? -12.793 9.333 21.936 1.00 91.38 190 LEU A N 1
ATOM 1548 C CA . LEU A 1 190 ? -12.228 8.646 20.773 1.00 91.38 190 LEU A CA 1
ATOM 1549 C C . LEU A 1 190 ? -12.741 9.226 19.446 1.00 91.38 190 LEU A C 1
ATOM 1551 O O . LEU A 1 190 ? -11.964 9.423 18.511 1.00 91.38 190 LEU A O 1
ATOM 1555 N N . VAL A 1 191 ? -14.028 9.585 19.364 1.00 91.06 191 VAL A N 1
ATOM 1556 C CA . VAL A 1 191 ? -14.581 10.286 18.191 1.00 91.06 191 VAL A CA 1
ATOM 1557 C C . VAL A 1 191 ? -13.936 11.665 18.012 1.00 91.06 191 VAL A C 1
ATOM 1559 O O . VAL A 1 191 ? -13.593 12.040 16.889 1.00 91.06 191 VAL A O 1
ATOM 1562 N N . ARG A 1 192 ? -13.729 12.427 19.096 1.00 91.38 192 ARG A N 1
ATOM 1563 C CA . ARG A 1 192 ? -13.036 13.729 19.034 1.00 91.38 192 ARG A CA 1
ATOM 1564 C C . ARG A 1 192 ? -11.584 13.579 18.588 1.00 91.38 192 ARG A C 1
ATOM 1566 O O . ARG A 1 192 ? -11.160 14.314 17.699 1.00 91.38 192 ARG A O 1
ATOM 1573 N N . PHE A 1 193 ? -10.876 12.599 19.141 1.00 91.50 193 PHE A N 1
ATOM 1574 C CA . PHE A 1 193 ? -9.516 12.232 18.755 1.00 91.50 193 PHE A CA 1
ATOM 1575 C C . PHE A 1 193 ? -9.422 11.918 17.249 1.00 91.50 193 PHE A C 1
ATOM 1577 O O . PHE A 1 193 ? -8.655 12.559 16.525 1.00 91.50 193 PHE A O 1
ATOM 1584 N N . ARG A 1 194 ? -10.285 11.025 16.737 1.00 90.62 194 ARG A N 1
ATOM 1585 C CA . ARG A 1 194 ? -10.350 10.665 15.308 1.00 90.62 194 ARG A CA 1
ATOM 1586 C C . ARG A 1 194 ? -10.629 11.876 14.416 1.00 90.62 194 ARG A C 1
ATOM 1588 O O . ARG A 1 194 ? -9.940 12.078 13.415 1.00 90.62 194 ARG A O 1
ATOM 1595 N N . LYS A 1 195 ? -11.618 12.704 14.772 1.00 88.81 195 LYS A N 1
ATOM 1596 C CA . LYS A 1 195 ? -11.971 13.914 14.008 1.00 88.81 195 LYS A CA 1
ATOM 1597 C C . LYS A 1 195 ? -10.828 14.932 13.976 1.00 88.81 195 LYS A C 1
ATOM 1599 O O . LYS A 1 195 ? -10.574 15.506 12.918 1.00 88.81 195 LYS A O 1
ATOM 1604 N N . ASN A 1 196 ? -10.126 15.126 15.095 1.00 89.12 196 ASN A N 1
ATOM 1605 C CA . ASN A 1 196 ? -8.981 16.035 15.179 1.00 89.12 196 ASN A CA 1
ATOM 1606 C C . ASN A 1 196 ? -7.808 15.560 14.306 1.00 89.12 196 ASN A C 1
ATOM 1608 O O . ASN A 1 196 ? -7.210 16.358 13.592 1.00 89.12 196 ASN A O 1
ATOM 1612 N N . LEU A 1 197 ? -7.497 14.259 14.301 1.00 88.06 197 LEU A N 1
ATOM 1613 C CA . LEU A 1 197 ? -6.454 13.729 13.416 1.00 88.06 197 LEU A CA 1
ATOM 1614 C C . LEU A 1 197 ? -6.826 13.878 11.939 1.00 88.06 197 LEU A C 1
ATOM 1616 O O . LEU A 1 197 ? -6.014 14.355 11.147 1.00 88.06 197 LEU A O 1
ATOM 1620 N N . ARG A 1 198 ? -8.064 13.537 11.563 1.00 86.88 198 ARG A N 1
ATOM 1621 C CA . ARG A 1 198 ? -8.526 13.665 10.171 1.00 86.88 198 ARG A CA 1
ATOM 1622 C C . ARG A 1 198 ? -8.454 15.101 9.658 1.00 86.88 198 ARG A C 1
ATOM 1624 O O . ARG A 1 198 ? -7.981 15.313 8.543 1.00 86.88 198 ARG A O 1
ATOM 1631 N N . SER A 1 199 ? -8.850 16.091 10.460 1.00 85.25 199 SER A N 1
ATOM 1632 C CA . SER A 1 199 ? -8.806 17.498 10.033 1.00 85.25 199 SER A CA 1
ATOM 1633 C C . SER A 1 199 ? -7.385 18.003 9.756 1.00 85.25 199 SER A C 1
ATOM 1635 O O . SER A 1 199 ? -7.207 18.874 8.908 1.00 85.25 199 SER A O 1
ATOM 1637 N N . ARG A 1 200 ? -6.364 17.429 10.407 1.00 83.88 200 ARG A N 1
ATOM 1638 C CA . ARG A 1 200 ? -4.948 17.761 10.167 1.00 83.88 200 ARG A CA 1
ATOM 1639 C C . ARG A 1 200 ? -4.411 17.186 8.856 1.00 83.88 200 ARG A C 1
ATOM 1641 O O . ARG A 1 200 ? -3.519 17.778 8.260 1.00 83.88 200 ARG A O 1
ATOM 1648 N N . ILE A 1 201 ? -4.947 16.050 8.414 1.00 80.31 201 ILE A N 1
ATOM 1649 C CA . ILE A 1 201 ? -4.513 15.341 7.199 1.00 80.31 201 ILE A CA 1
ATOM 1650 C C . ILE A 1 201 ? -5.217 15.891 5.957 1.00 80.31 201 ILE A C 1
ATOM 1652 O O . ILE A 1 201 ? -4.611 16.010 4.893 1.00 80.31 201 ILE A O 1
ATOM 1656 N N . THR A 1 202 ? -6.494 16.251 6.078 1.00 74.31 202 THR A N 1
ATOM 1657 C CA . THR A 1 202 ? -7.292 16.825 4.985 1.00 74.31 202 THR A CA 1
ATOM 1658 C C . THR A 1 202 ? -7.785 18.228 5.355 1.00 74.31 202 THR A C 1
ATOM 1660 O O . THR A 1 202 ? -8.988 18.411 5.564 1.00 74.31 202 THR A O 1
ATOM 1663 N N . PRO A 1 203 ? -6.899 19.243 5.423 1.00 55.69 203 PRO A N 1
ATOM 1664 C CA . PRO A 1 203 ? -7.240 20.562 5.965 1.00 55.69 203 PRO A CA 1
ATOM 1665 C C . PRO A 1 203 ? -8.296 21.359 5.174 1.00 55.69 203 PRO A C 1
ATOM 1667 O O . PRO A 1 203 ? -8.731 22.401 5.647 1.00 55.69 203 PRO A O 1
ATOM 1670 N N . ASN A 1 204 ? -8.764 20.878 4.013 1.00 51.97 204 ASN A N 1
ATOM 1671 C CA . ASN A 1 204 ? -9.625 21.645 3.099 1.00 51.97 204 ASN A CA 1
ATOM 1672 C C . ASN A 1 204 ? -10.941 20.958 2.689 1.00 51.97 204 ASN A C 1
ATOM 1674 O O . ASN A 1 204 ? -11.518 21.325 1.669 1.00 51.97 204 ASN A O 1
ATOM 1678 N N . GLY A 1 205 ? -11.425 19.957 3.435 1.00 49.44 205 GLY A N 1
ATOM 1679 C CA . GLY A 1 205 ? -12.758 19.380 3.188 1.00 49.44 205 GLY A CA 1
ATOM 1680 C C . GLY A 1 205 ? -12.951 18.756 1.798 1.00 49.44 205 GLY A C 1
ATOM 1681 O O . GLY A 1 205 ? -14.081 18.619 1.339 1.00 49.44 205 GLY A O 1
ATOM 1682 N N . GLN A 1 206 ? -11.866 18.386 1.109 1.00 57.38 206 GLN A N 1
ATOM 1683 C CA . GLN A 1 206 ? -11.975 17.524 -0.064 1.00 57.38 206 GLN A CA 1
ATOM 1684 C C . GLN A 1 206 ? -12.551 16.179 0.391 1.00 57.38 206 GLN A C 1
ATOM 1686 O O . GLN A 1 206 ? -12.086 15.632 1.392 1.00 57.38 206 GLN A O 1
ATOM 1691 N N . ASN A 1 207 ? -13.537 15.654 -0.343 1.00 60.81 207 ASN A N 1
ATOM 1692 C CA . ASN A 1 207 ? -14.122 14.322 -0.141 1.00 60.81 207 ASN A CA 1
ATOM 1693 C C . ASN A 1 207 ? -13.118 13.213 -0.513 1.00 60.81 207 ASN A C 1
ATOM 1695 O O . ASN A 1 207 ? -13.393 12.374 -1.367 1.00 60.81 207 ASN A O 1
ATOM 1699 N N . ASN A 1 208 ? -11.927 13.234 0.077 1.00 70.06 208 ASN A N 1
ATOM 1700 C CA . ASN A 1 208 ? -10.961 12.159 -0.064 1.00 70.06 208 ASN A CA 1
ATOM 1701 C C . ASN A 1 208 ? -11.257 11.153 1.044 1.00 70.06 208 ASN A C 1
ATOM 1703 O O . ASN A 1 208 ? -11.308 11.521 2.221 1.00 70.06 208 ASN A O 1
ATOM 1707 N N . THR A 1 209 ? -11.448 9.889 0.679 1.00 82.00 209 THR A N 1
ATOM 1708 C CA . THR A 1 209 ? -11.522 8.827 1.680 1.00 82.00 209 THR A CA 1
ATOM 1709 C C . THR A 1 209 ? -10.159 8.725 2.351 1.00 82.00 209 THR A C 1
ATOM 1711 O O . THR A 1 209 ? -9.143 8.631 1.665 1.00 82.00 209 THR A O 1
ATOM 1714 N N . VAL A 1 210 ? -10.120 8.798 3.681 1.00 85.06 210 VAL A N 1
ATOM 1715 C CA . VAL A 1 210 ? -8.881 8.675 4.459 1.00 85.06 210 VAL A CA 1
ATOM 1716 C C . VAL A 1 210 ? -8.850 7.306 5.114 1.00 85.06 210 VAL A C 1
ATOM 1718 O O . VAL A 1 210 ? -9.783 6.951 5.834 1.00 85.06 210 VAL A O 1
ATOM 1721 N N . ILE A 1 211 ? -7.764 6.576 4.887 1.00 86.19 211 ILE A N 1
ATOM 1722 C CA . ILE A 1 211 ? -7.478 5.288 5.508 1.00 86.19 211 ILE A CA 1
ATOM 1723 C C . ILE A 1 211 ? -6.179 5.401 6.287 1.00 86.19 211 ILE A C 1
ATOM 1725 O O . ILE A 1 211 ? -5.167 5.874 5.777 1.00 86.19 211 ILE A O 1
ATOM 1729 N N . PHE A 1 212 ? -6.223 4.971 7.535 1.00 85.19 212 PHE A N 1
ATOM 1730 C CA . PHE A 1 212 ? -5.105 4.946 8.458 1.00 85.19 212 PHE A CA 1
ATOM 1731 C C . PHE A 1 212 ? -4.492 3.551 8.503 1.00 85.19 212 PHE A C 1
ATOM 1733 O O . PHE A 1 212 ? -5.212 2.562 8.574 1.00 85.19 212 PHE A O 1
ATOM 1740 N N . LEU A 1 213 ? -3.170 3.477 8.507 1.00 81.69 213 LEU A N 1
ATOM 1741 C CA . LEU A 1 213 ? -2.385 2.265 8.714 1.00 81.69 213 LEU A CA 1
ATOM 1742 C C . LEU A 1 213 ? -1.440 2.474 9.900 1.00 81.69 213 LEU A C 1
ATOM 1744 O O . LEU A 1 213 ? -1.268 3.596 10.382 1.00 81.69 213 LEU A O 1
ATOM 1748 N N . GLY A 1 214 ? -0.859 1.383 10.392 1.00 78.81 214 GLY A N 1
ATOM 1749 C CA . GLY A 1 214 ? 0.025 1.419 11.552 1.00 78.81 214 GLY A CA 1
ATOM 1750 C C . GLY A 1 214 ? -0.747 1.531 12.866 1.00 78.81 214 GLY A C 1
ATOM 1751 O O . GLY A 1 214 ? -1.813 0.925 13.030 1.00 78.81 214 GLY A O 1
ATOM 1752 N N . VAL A 1 215 ? -0.190 2.280 13.820 1.00 80.56 215 VAL A N 1
ATOM 1753 C CA . VAL A 1 215 ? -0.757 2.354 15.175 1.00 80.56 215 VAL A CA 1
ATOM 1754 C C . VAL A 1 215 ? -2.129 3.012 15.188 1.00 80.56 215 VAL A C 1
ATOM 1756 O O . VAL A 1 215 ? -2.367 3.996 14.487 1.00 80.56 215 VAL A O 1
ATOM 1759 N N . LEU A 1 216 ? -3.029 2.481 16.019 1.00 83.06 216 LEU A N 1
ATOM 1760 C CA . LEU A 1 216 ? -4.411 2.962 16.178 1.00 83.06 216 LEU A CA 1
ATOM 1761 C C . LEU A 1 216 ? -5.267 2.941 14.900 1.00 83.06 216 LEU A C 1
ATOM 1763 O O . LEU A 1 216 ? -6.382 3.464 14.909 1.00 83.06 216 LEU A O 1
ATOM 1767 N N . SER A 1 217 ? -4.790 2.343 13.808 1.00 81.88 217 SER A N 1
ATOM 1768 C CA . SER A 1 217 ? -5.501 2.301 12.524 1.00 81.88 217 SER A CA 1
ATOM 1769 C C . SER A 1 217 ? -6.948 1.818 12.668 1.00 81.88 217 SER A C 1
ATOM 1771 O O . SER A 1 217 ? -7.860 2.447 12.132 1.00 81.88 217 SER A O 1
ATOM 1773 N N . ASN A 1 218 ? -7.197 0.783 13.473 1.00 78.44 218 ASN A N 1
ATOM 1774 C CA . ASN A 1 218 ? -8.539 0.224 13.659 1.00 78.44 218 ASN A CA 1
ATOM 1775 C C . ASN A 1 218 ? -9.542 1.213 14.261 1.00 78.44 218 ASN A C 1
ATOM 1777 O O . ASN A 1 218 ? -10.665 1.293 13.774 1.00 78.44 218 ASN A O 1
ATOM 1781 N N . ILE A 1 219 ? -9.145 2.014 15.256 1.00 85.25 219 ILE A N 1
ATOM 1782 C CA . ILE A 1 219 ? -10.039 3.025 15.850 1.00 85.25 219 ILE A CA 1
ATOM 1783 C C . ILE A 1 219 ? -10.144 4.296 14.994 1.00 85.25 219 ILE A C 1
ATOM 1785 O O . ILE A 1 219 ? -11.100 5.061 15.119 1.00 85.25 219 ILE A O 1
ATOM 1789 N N . LEU A 1 220 ? -9.160 4.549 14.126 1.00 86.88 220 LEU A N 1
ATOM 1790 C CA . LEU A 1 220 ? -9.119 5.732 13.264 1.00 86.88 220 LEU A CA 1
ATOM 1791 C C . LEU A 1 220 ? -9.869 5.547 11.946 1.00 86.88 220 LEU A C 1
ATOM 1793 O O . LEU A 1 220 ? -10.305 6.534 11.339 1.00 86.88 220 LEU A O 1
ATOM 1797 N N . ASN A 1 221 ? -10.054 4.307 11.513 1.00 82.75 221 ASN A N 1
ATOM 1798 C CA . ASN A 1 221 ? -10.809 3.974 10.319 1.00 82.75 221 ASN A CA 1
ATOM 1799 C C . ASN A 1 221 ? -12.307 3.831 10.607 1.00 82.75 221 ASN A C 1
ATOM 1801 O O . ASN A 1 221 ? -12.730 3.557 11.724 1.00 82.75 221 ASN A O 1
ATOM 1805 N N . ASN A 1 222 ? -13.125 4.073 9.581 1.00 70.00 222 ASN A N 1
ATOM 1806 C CA . ASN A 1 222 ? -14.582 3.904 9.673 1.00 70.00 222 ASN A CA 1
ATOM 1807 C C . ASN A 1 222 ? -15.041 2.498 9.259 1.00 70.00 222 ASN A C 1
ATOM 1809 O O . ASN A 1 222 ? -16.190 2.146 9.506 1.00 70.00 222 ASN A O 1
ATOM 1813 N N . HIS A 1 223 ? -14.164 1.712 8.634 1.00 61.88 223 HIS A N 1
ATOM 1814 C CA . HIS A 1 223 ? -14.483 0.396 8.088 1.00 61.88 223 HIS A CA 1
ATOM 1815 C C . HIS A 1 223 ? -14.085 -0.698 9.086 1.00 61.88 223 HIS A C 1
ATOM 1817 O O . HIS A 1 223 ? -12.973 -0.673 9.621 1.00 61.88 223 HIS A O 1
ATOM 1823 N N . GLU A 1 224 ? -15.000 -1.635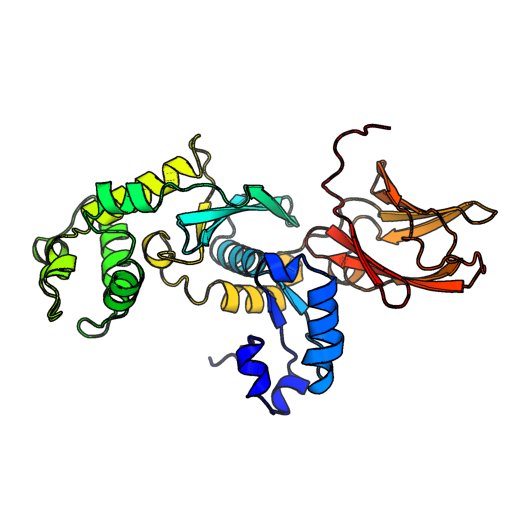 9.347 1.00 46.72 224 GLU A N 1
ATOM 1824 C CA . GLU A 1 224 ? -14.737 -2.818 10.170 1.00 46.72 224 GLU A CA 1
ATOM 1825 C C . GLU A 1 224 ? -13.635 -3.669 9.505 1.00 46.72 224 GLU A C 1
ATOM 1827 O O . GLU A 1 224 ? -13.771 -4.073 8.355 1.00 46.72 224 GLU A O 1
ATOM 1832 N N . GLY A 1 225 ? -12.535 -3.929 10.224 1.00 51.44 225 GLY A N 1
ATOM 1833 C CA . GLY A 1 225 ? -11.499 -4.894 9.827 1.00 51.44 225 GLY A CA 1
ATOM 1834 C C . GLY A 1 225 ? -10.343 -4.342 8.981 1.00 51.44 225 GLY A C 1
ATOM 1835 O O . GLY A 1 225 ? -10.191 -4.719 7.824 1.00 51.44 225 GLY A O 1
ATOM 1836 N N . ASN A 1 226 ? -9.469 -3.507 9.561 1.00 54.34 226 ASN A N 1
ATOM 1837 C CA . ASN A 1 226 ? -8.269 -3.009 8.864 1.00 54.34 226 ASN A CA 1
ATOM 1838 C C . ASN A 1 226 ? -7.030 -3.903 8.977 1.00 54.34 226 ASN A C 1
ATOM 1840 O O . ASN A 1 226 ? -6.160 -3.819 8.116 1.00 54.34 226 ASN A O 1
ATOM 1844 N N . ASN A 1 227 ? -6.954 -4.800 9.963 1.00 54.91 227 ASN A N 1
ATOM 1845 C CA . ASN A 1 227 ? -5.750 -5.616 10.182 1.00 54.91 227 ASN A CA 1
ATOM 1846 C C . ASN A 1 227 ? -5.428 -6.614 9.049 1.00 54.91 227 ASN A C 1
ATOM 1848 O O . ASN A 1 227 ? -4.363 -7.218 9.079 1.00 54.91 227 ASN A O 1
ATOM 1852 N N . ALA A 1 228 ? -6.330 -6.812 8.079 1.00 67.81 228 ALA A N 1
ATOM 1853 C CA . ALA A 1 228 ? -6.114 -7.695 6.929 1.00 67.81 228 ALA A CA 1
ATOM 1854 C C . ALA A 1 228 ? -6.299 -6.996 5.570 1.00 67.81 228 ALA A C 1
ATOM 1856 O O . ALA A 1 228 ? -6.317 -7.675 4.543 1.00 67.81 228 ALA A O 1
ATOM 1857 N N . ALA A 1 229 ? -6.481 -5.670 5.533 1.00 73.62 229 ALA A N 1
ATOM 1858 C CA . ALA A 1 229 ? -6.780 -4.949 4.292 1.00 73.62 229 ALA A CA 1
ATOM 1859 C C . ALA A 1 229 ? -5.635 -5.042 3.269 1.00 73.62 229 ALA A C 1
ATOM 1861 O O . ALA A 1 229 ? -5.871 -5.138 2.069 1.00 73.62 229 ALA A O 1
ATOM 1862 N N . ASP A 1 230 ? -4.393 -5.070 3.737 1.00 76.06 230 ASP A N 1
ATOM 1863 C CA . ASP A 1 230 ? -3.202 -5.277 2.920 1.00 76.06 230 ASP A CA 1
ATOM 1864 C C . ASP A 1 230 ? -3.090 -6.728 2.406 1.00 76.06 230 ASP A C 1
ATOM 1866 O O . ASP A 1 230 ? -2.804 -6.958 1.235 1.00 76.06 230 ASP A O 1
ATOM 1870 N N . ILE A 1 231 ? -3.406 -7.725 3.228 1.00 76.50 231 ILE A N 1
ATOM 1871 C CA . ILE A 1 231 ? -3.422 -9.141 2.831 1.00 76.50 231 ILE A CA 1
ATOM 1872 C C . ILE A 1 231 ? -4.518 -9.403 1.789 1.00 76.50 231 ILE A C 1
ATOM 1874 O O . ILE A 1 231 ? -4.272 -9.998 0.736 1.00 76.50 231 ILE A O 1
ATOM 1878 N N . LEU A 1 232 ? -5.742 -8.957 2.077 1.00 77.06 232 LEU A N 1
ATOM 1879 C CA . LEU A 1 232 ? -6.894 -9.104 1.187 1.00 77.06 232 LEU A CA 1
ATOM 1880 C C . LEU A 1 232 ? -6.700 -8.291 -0.091 1.00 77.06 232 LEU A C 1
ATOM 1882 O O . LEU A 1 232 ? -6.963 -8.785 -1.182 1.00 77.06 232 LEU A O 1
ATOM 1886 N N . GLY A 1 233 ? -6.160 -7.083 0.035 1.00 81.75 233 GLY A N 1
ATOM 1887 C CA . GLY A 1 233 ? -5.795 -6.230 -1.082 1.00 81.75 233 GLY A CA 1
ATOM 1888 C C . GLY A 1 233 ? -4.759 -6.854 -2.008 1.00 81.75 233 GLY A C 1
ATOM 1889 O O . GLY A 1 233 ? -4.934 -6.845 -3.225 1.00 81.75 233 GLY A O 1
ATOM 1890 N N . ALA A 1 234 ? -3.711 -7.468 -1.454 1.00 82.12 234 ALA A N 1
ATOM 1891 C CA . ALA A 1 234 ? -2.710 -8.191 -2.232 1.00 82.12 234 ALA A CA 1
ATOM 1892 C C . ALA A 1 234 ? -3.323 -9.395 -2.967 1.00 82.12 234 ALA A C 1
ATOM 1894 O O . ALA A 1 234 ? -2.997 -9.647 -4.132 1.00 82.12 234 ALA A O 1
ATOM 1895 N N . ALA A 1 235 ? -4.252 -10.107 -2.321 1.00 79.94 235 ALA A N 1
ATOM 1896 C CA . ALA A 1 235 ? -5.004 -11.189 -2.951 1.00 79.94 235 ALA A CA 1
ATOM 1897 C C . ALA A 1 235 ? -5.911 -10.681 -4.088 1.00 79.94 235 ALA A C 1
ATOM 1899 O O . ALA A 1 235 ? -5.917 -11.271 -5.170 1.00 79.94 235 ALA A O 1
ATOM 1900 N N . TYR A 1 236 ? -6.617 -9.563 -3.897 1.00 81.25 236 TYR A N 1
ATOM 1901 C CA . TYR A 1 236 ? -7.424 -8.947 -4.952 1.00 81.25 236 TYR A CA 1
ATOM 1902 C C . TYR A 1 236 ? -6.570 -8.483 -6.122 1.00 81.25 236 TYR A C 1
ATOM 1904 O O . TYR A 1 236 ? -6.896 -8.793 -7.263 1.00 81.25 236 TYR A O 1
ATOM 1912 N N . ILE A 1 237 ? -5.429 -7.837 -5.871 1.00 82.88 237 ILE A N 1
ATOM 1913 C CA . ILE A 1 237 ? -4.483 -7.484 -6.934 1.00 82.88 237 ILE A CA 1
ATOM 1914 C C . ILE A 1 237 ? -4.134 -8.726 -7.744 1.00 82.88 237 ILE A C 1
ATOM 1916 O O . ILE A 1 237 ? -4.219 -8.697 -8.973 1.00 82.88 237 ILE A O 1
ATOM 1920 N N . HIS A 1 238 ? -3.801 -9.840 -7.085 1.00 80.31 238 HIS A N 1
ATOM 1921 C CA . HIS A 1 238 ? -3.495 -11.090 -7.774 1.00 80.31 238 HIS A CA 1
ATOM 1922 C C . HIS A 1 238 ? -4.629 -11.535 -8.718 1.00 80.31 238 HIS A C 1
ATOM 1924 O O . HIS A 1 238 ? -4.350 -11.869 -9.873 1.00 80.31 238 HIS A O 1
ATOM 1930 N N . GLN A 1 239 ? -5.883 -11.462 -8.267 1.00 76.38 239 GLN A N 1
ATOM 1931 C CA . GLN A 1 239 ? -7.067 -11.944 -8.989 1.00 76.38 239 GLN A CA 1
ATOM 1932 C C . GLN A 1 239 ? -7.582 -10.983 -10.080 1.00 76.38 239 GLN A C 1
ATOM 1934 O O . GLN A 1 239 ? -7.833 -11.414 -11.204 1.00 76.38 239 GLN A O 1
ATOM 1939 N N . ILE A 1 240 ? -7.715 -9.688 -9.777 1.00 76.31 240 ILE A N 1
ATOM 1940 C CA . ILE A 1 240 ? -8.438 -8.691 -10.595 1.00 76.31 240 ILE A CA 1
ATOM 1941 C C . ILE A 1 240 ? -7.561 -7.515 -11.056 1.00 76.31 240 ILE A C 1
ATOM 1943 O O . ILE A 1 240 ? -8.050 -6.435 -11.368 1.00 76.31 240 ILE A O 1
ATOM 1947 N N . GLN A 1 241 ? -6.246 -7.717 -11.169 1.00 77.94 241 GLN A N 1
ATOM 1948 C CA . GLN A 1 241 ? -5.290 -6.697 -11.641 1.00 77.94 241 GLN A CA 1
ATOM 1949 C C . GLN A 1 241 ? -5.705 -5.919 -12.897 1.00 77.94 241 GLN A C 1
ATOM 1951 O O . GLN A 1 241 ? -5.373 -4.751 -13.024 1.00 77.94 241 GLN A O 1
ATOM 1956 N N . HIS A 1 242 ? -6.400 -6.554 -13.838 1.00 74.81 242 HIS A N 1
ATOM 1957 C CA . HIS A 1 242 ? -6.781 -5.936 -15.105 1.00 74.81 242 HIS A CA 1
ATOM 1958 C C . HIS A 1 242 ? -7.897 -4.892 -14.939 1.00 74.81 242 HIS A C 1
ATOM 1960 O O . HIS A 1 242 ? -8.069 -4.038 -15.803 1.00 74.81 242 HIS A O 1
ATOM 1966 N N . GLU A 1 243 ? -8.636 -4.953 -13.830 1.00 76.00 243 GLU A N 1
ATOM 1967 C CA . GLU A 1 243 ? -9.645 -3.964 -13.451 1.00 76.00 243 GLU A CA 1
ATOM 1968 C C . GLU A 1 243 ? -9.021 -2.798 -12.668 1.00 76.00 243 GLU A C 1
ATOM 1970 O O . GLU A 1 243 ? -9.513 -1.672 -12.727 1.00 76.00 243 GLU A O 1
ATOM 1975 N N . LEU A 1 244 ? -7.915 -3.061 -11.961 1.00 79.19 244 LEU A N 1
ATOM 1976 C CA . LEU A 1 244 ? -7.193 -2.077 -11.147 1.00 79.19 244 LEU A CA 1
ATOM 1977 C C . LEU A 1 244 ? -6.150 -1.284 -11.946 1.00 79.19 244 LEU A C 1
ATOM 1979 O O . LEU A 1 244 ? -5.933 -0.099 -11.686 1.00 79.19 244 LEU A O 1
ATOM 1983 N N . TYR A 1 245 ? -5.491 -1.941 -12.900 1.00 83.06 245 TYR A N 1
ATOM 1984 C CA . TYR A 1 245 ? -4.414 -1.380 -13.705 1.00 83.06 245 TYR A CA 1
ATOM 1985 C C . TYR A 1 245 ? -4.894 -1.185 -15.138 1.00 83.06 245 TYR A C 1
ATOM 1987 O O . TYR A 1 245 ? -4.881 -2.096 -15.970 1.00 83.06 245 TYR A O 1
ATOM 1995 N N . GLY A 1 246 ? -5.353 0.032 -15.406 1.00 77.50 246 GLY A N 1
ATOM 1996 C CA . GLY A 1 246 ? -5.799 0.452 -16.722 1.00 77.50 246 GLY A CA 1
ATOM 1997 C C . GLY A 1 246 ? -4.681 0.395 -17.768 1.00 77.50 246 GLY A C 1
ATOM 1998 O O . GLY A 1 246 ? -3.496 0.382 -17.436 1.00 77.50 246 GLY A O 1
ATOM 1999 N N . PRO A 1 247 ? -5.044 0.381 -19.057 1.00 84.12 247 PRO A N 1
ATOM 2000 C CA . PRO A 1 247 ? -4.072 0.305 -20.137 1.00 84.12 247 PRO A CA 1
ATOM 2001 C C . PRO A 1 247 ? -3.222 1.583 -20.228 1.00 84.12 247 PRO A C 1
ATOM 2003 O O . PRO A 1 247 ? -3.613 2.641 -19.728 1.00 84.12 247 PRO A O 1
ATOM 2006 N N . LEU A 1 248 ? -2.073 1.517 -20.909 1.00 84.75 248 LEU A N 1
ATOM 2007 C CA . LEU A 1 248 ? -1.227 2.696 -21.130 1.00 84.75 248 LEU A CA 1
ATOM 2008 C C . LEU A 1 248 ? -1.962 3.782 -21.922 1.00 84.75 248 LEU A C 1
ATOM 2010 O O . LEU A 1 248 ? -2.586 3.516 -22.945 1.00 84.75 248 LEU A O 1
ATOM 2014 N N . MET A 1 249 ? -1.816 5.041 -21.512 1.00 80.94 249 MET A N 1
ATOM 2015 C CA . MET A 1 249 ? -2.464 6.170 -22.199 1.00 80.94 249 MET A CA 1
ATOM 2016 C C . MET A 1 249 ? -1.639 6.734 -23.357 1.00 80.94 249 MET A C 1
ATOM 2018 O O . MET A 1 249 ? -2.179 7.427 -24.223 1.00 80.94 249 MET A O 1
ATOM 2022 N N . GLU A 1 250 ? -0.340 6.447 -23.378 1.00 84.31 250 GLU A N 1
ATOM 2023 C CA . GLU A 1 250 ? 0.630 7.026 -24.302 1.00 84.31 250 GLU A CA 1
ATOM 2024 C C . GLU A 1 250 ? 1.678 5.987 -24.699 1.00 84.31 250 GLU A C 1
ATOM 2026 O O . GLU A 1 250 ? 1.943 5.043 -23.955 1.00 84.31 250 GLU A O 1
ATOM 2031 N N . ASN A 1 251 ? 2.297 6.189 -25.864 1.00 87.81 251 ASN A N 1
ATOM 2032 C CA . ASN A 1 251 ? 3.423 5.371 -26.295 1.00 87.81 251 ASN A CA 1
ATOM 2033 C C . ASN A 1 251 ? 4.634 5.629 -25.396 1.00 87.81 251 ASN A C 1
ATOM 2035 O O . ASN A 1 251 ? 4.940 6.780 -25.074 1.00 87.81 251 ASN A O 1
ATOM 2039 N N . VAL A 1 252 ? 5.361 4.564 -25.079 1.00 87.19 252 VAL A N 1
ATOM 2040 C CA . VAL A 1 252 ? 6.658 4.616 -24.412 1.00 87.19 252 VAL A CA 1
ATOM 2041 C C . VAL A 1 252 ? 7.704 4.064 -25.369 1.00 87.19 252 VAL A C 1
ATOM 2043 O O . VAL A 1 252 ? 7.552 2.978 -25.927 1.00 87.19 252 VAL A O 1
ATOM 2046 N N . SER A 1 253 ? 8.781 4.805 -25.583 1.00 88.00 253 SER A N 1
ATOM 2047 C CA . SER A 1 253 ? 9.895 4.379 -26.426 1.00 88.00 253 SER A CA 1
ATOM 2048 C C . SER A 1 253 ? 11.229 4.781 -25.819 1.00 88.00 253 SER A C 1
ATOM 2050 O O . SER A 1 253 ? 11.302 5.647 -24.950 1.00 88.00 253 SER A O 1
ATOM 2052 N N . LEU A 1 254 ? 12.283 4.114 -26.264 1.00 83.50 254 LEU A N 1
ATOM 2053 C CA . LEU A 1 254 ? 13.657 4.413 -25.907 1.00 83.50 254 LEU A CA 1
ATOM 2054 C C . LEU A 1 254 ? 14.347 5.031 -27.117 1.00 83.50 254 LEU A C 1
ATOM 2056 O O . LEU A 1 254 ? 14.289 4.486 -28.220 1.00 83.50 254 LEU A O 1
ATOM 2060 N N . ARG A 1 255 ? 15.044 6.139 -26.902 1.00 81.25 255 ARG A N 1
ATOM 2061 C CA . ARG A 1 255 ? 16.009 6.685 -27.845 1.00 81.25 255 ARG A CA 1
ATOM 2062 C C . ARG A 1 255 ? 17.403 6.347 -27.352 1.00 81.25 255 ARG A C 1
ATOM 2064 O O . ARG A 1 255 ? 17.809 6.801 -26.292 1.00 81.25 255 ARG A O 1
ATOM 2071 N N . VAL A 1 256 ? 18.126 5.561 -28.130 1.00 77.38 256 VAL A N 1
ATOM 2072 C CA . VAL A 1 256 ? 19.497 5.142 -27.848 1.00 77.38 256 VAL A CA 1
ATOM 2073 C C . VAL A 1 256 ? 20.466 6.047 -28.590 1.00 77.38 256 VAL A C 1
ATOM 2075 O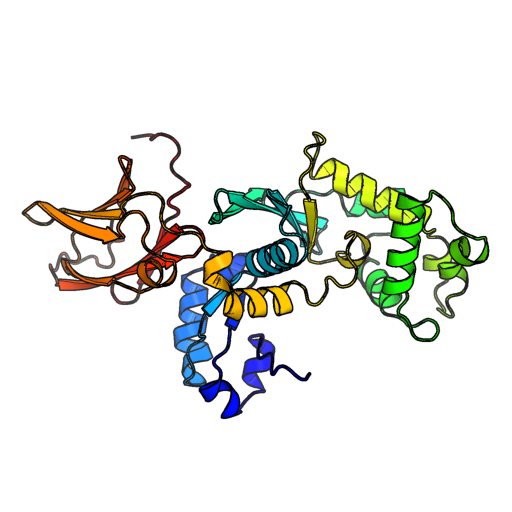 O . VAL A 1 256 ? 20.348 6.202 -29.808 1.00 77.38 256 VAL A O 1
ATOM 2078 N N . TYR A 1 257 ? 21.450 6.586 -27.873 1.00 73.06 257 TYR A N 1
ATOM 2079 C CA . TYR A 1 257 ? 22.566 7.318 -28.457 1.00 73.06 257 TYR A CA 1
ATOM 2080 C C . TYR A 1 257 ? 23.795 6.402 -28.486 1.00 73.06 257 TYR A C 1
ATOM 2082 O O . TYR A 1 257 ? 24.487 6.243 -27.478 1.00 73.06 257 TYR A O 1
ATOM 2090 N N . SER A 1 258 ? 24.067 5.769 -29.632 1.00 63.09 258 SER A N 1
ATOM 2091 C CA . SER A 1 258 ? 25.231 4.887 -29.791 1.00 63.09 258 SER A CA 1
ATOM 2092 C C . SER A 1 258 ? 25.810 4.962 -31.202 1.00 63.09 258 SER A C 1
ATOM 2094 O O . SER A 1 258 ? 25.422 4.160 -32.042 1.00 63.09 258 SER A O 1
ATOM 2096 N N . PHE A 1 259 ? 26.745 5.882 -31.461 1.00 58.72 259 PHE A N 1
ATOM 2097 C CA . PHE A 1 259 ? 27.311 6.209 -32.791 1.00 58.72 259 PHE A CA 1
ATOM 2098 C C . PHE A 1 259 ? 26.267 6.633 -33.863 1.00 58.72 259 PHE A C 1
ATOM 2100 O O . PHE A 1 259 ? 26.488 7.637 -34.528 1.00 58.72 259 PHE A O 1
ATOM 2107 N N . ASP A 1 260 ? 25.114 5.963 -33.936 1.00 61.09 260 ASP A N 1
ATOM 2108 C CA . ASP A 1 260 ? 23.859 6.293 -34.608 1.00 61.09 260 ASP A CA 1
ATOM 2109 C C . ASP A 1 260 ? 22.706 6.464 -33.593 1.00 61.09 260 ASP A C 1
ATOM 2111 O O . ASP A 1 260 ? 22.812 6.106 -32.412 1.00 61.09 260 ASP A O 1
ATOM 2115 N N . TYR A 1 261 ? 21.578 6.993 -34.077 1.00 66.50 261 TYR A N 1
ATOM 2116 C CA . TYR A 1 261 ? 20.338 7.141 -33.315 1.00 66.50 261 TYR A CA 1
ATOM 2117 C C . TYR A 1 261 ? 19.403 5.960 -33.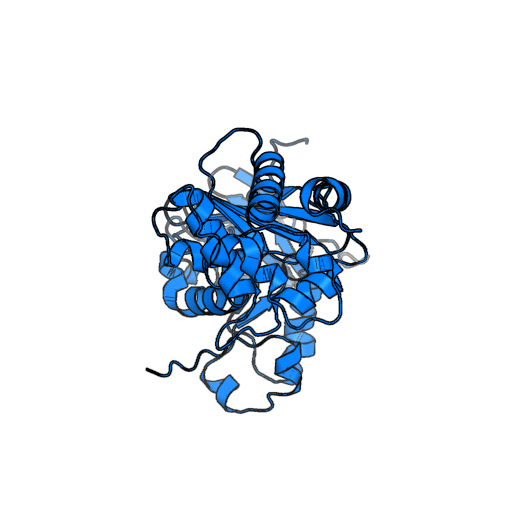564 1.00 66.50 261 TYR A C 1
ATOM 2119 O O . TYR A 1 261 ? 18.940 5.764 -34.689 1.00 66.50 261 TYR A O 1
ATOM 2127 N N . TYR A 1 262 ? 19.051 5.232 -32.503 1.00 73.81 262 TYR A N 1
ATOM 2128 C CA . TYR A 1 262 ? 18.047 4.170 -32.579 1.00 73.81 262 TYR A CA 1
ATOM 2129 C C . TYR A 1 262 ? 16.809 4.541 -31.776 1.00 73.81 262 TYR A C 1
ATOM 2131 O O . TYR A 1 262 ? 16.902 5.010 -30.641 1.00 73.81 262 TYR A O 1
ATOM 2139 N N . PHE A 1 263 ? 15.644 4.289 -32.365 1.00 80.69 263 PHE A N 1
ATOM 2140 C CA . PHE A 1 263 ? 14.361 4.356 -31.680 1.00 80.69 263 PHE A CA 1
ATOM 2141 C C . PHE A 1 263 ? 13.847 2.942 -31.468 1.00 80.69 263 PHE A C 1
ATOM 2143 O O . PHE A 1 263 ? 13.656 2.194 -32.426 1.00 80.69 263 PHE A O 1
ATOM 2150 N N . ILE A 1 264 ? 13.622 2.585 -30.210 1.00 84.69 264 ILE A N 1
ATOM 2151 C CA . ILE A 1 264 ? 13.101 1.282 -29.817 1.00 84.69 264 ILE A CA 1
ATOM 2152 C C . ILE A 1 264 ? 11.708 1.511 -29.220 1.00 84.69 264 ILE A C 1
ATOM 2154 O O . ILE A 1 264 ? 11.608 2.092 -28.135 1.00 84.69 264 ILE A O 1
ATOM 2158 N N . PRO A 1 265 ? 10.621 1.102 -29.900 1.00 87.25 265 PRO A N 1
ATOM 2159 C CA . PRO A 1 265 ? 9.290 1.157 -29.311 1.00 87.25 265 PRO A CA 1
ATOM 2160 C C . PRO A 1 265 ? 9.227 0.165 -28.147 1.00 87.25 265 PRO A C 1
ATOM 2162 O O . PRO A 1 265 ? 9.453 -1.033 -28.325 1.00 87.25 265 PRO A O 1
ATOM 2165 N N . LEU A 1 266 ? 8.957 0.668 -26.942 1.00 88.25 266 LEU A N 1
ATOM 2166 C CA . LEU A 1 266 ? 8.849 -0.165 -25.750 1.00 88.25 266 LEU A CA 1
ATOM 2167 C C . LEU A 1 266 ? 7.409 -0.603 -25.559 1.00 88.25 266 LEU A C 1
ATOM 2169 O O . LEU A 1 266 ? 7.155 -1.794 -25.579 1.00 88.25 266 LEU A O 1
ATOM 2173 N N . PHE A 1 267 ? 6.457 0.314 -25.444 1.00 91.19 267 PHE A N 1
ATOM 2174 C CA . PHE A 1 267 ? 5.052 -0.027 -25.224 1.00 91.19 267 PHE A CA 1
ATOM 2175 C C . PHE A 1 267 ? 4.157 0.908 -26.027 1.00 91.19 267 PHE A C 1
ATOM 2177 O O . PHE A 1 267 ? 4.447 2.099 -26.153 1.00 91.19 267 PHE A O 1
ATOM 2184 N N . GLU A 1 268 ? 3.088 0.367 -26.597 1.00 90.81 268 GLU A N 1
ATOM 2185 C CA . GLU A 1 268 ? 2.143 1.155 -27.378 1.00 90.81 268 GLU A CA 1
ATOM 2186 C C . GLU A 1 268 ? 1.040 1.702 -26.473 1.00 90.81 268 GLU A C 1
ATOM 2188 O O . GLU A 1 268 ? 0.722 1.165 -25.409 1.00 90.81 268 GLU A O 1
ATOM 2193 N N . LYS A 1 269 ? 0.424 2.796 -26.906 1.00 88.56 269 LYS A N 1
ATOM 2194 C CA . LYS A 1 269 ? -0.810 3.280 -26.311 1.00 88.56 269 LYS A CA 1
ATOM 2195 C C . LYS A 1 269 ? -1.845 2.156 -26.348 1.00 88.56 269 LYS A C 1
ATOM 2197 O O . LYS A 1 269 ? -2.031 1.497 -27.366 1.00 88.56 269 LYS A O 1
ATOM 2202 N N . ASN A 1 270 ? -2.564 2.017 -25.247 1.00 87.94 270 ASN A N 1
ATOM 2203 C CA . ASN A 1 270 ? -3.518 0.964 -24.940 1.00 87.94 270 ASN A CA 1
ATOM 2204 C C . ASN A 1 270 ? -2.908 -0.412 -24.636 1.00 87.94 270 ASN A C 1
ATOM 2206 O O . ASN A 1 270 ? -3.679 -1.354 -24.456 1.00 87.94 270 ASN A O 1
ATOM 2210 N N . SER A 1 271 ? -1.576 -0.545 -24.530 1.00 90.19 271 SER A N 1
ATOM 2211 C CA . SER A 1 271 ? -0.990 -1.788 -24.022 1.00 90.19 271 SER A CA 1
ATOM 2212 C C . SER A 1 271 ? -1.569 -2.119 -22.646 1.00 90.19 271 SER A C 1
ATOM 2214 O O . SER A 1 271 ? -1.663 -1.258 -21.767 1.00 90.19 271 SER A O 1
ATOM 2216 N N . THR A 1 272 ? -1.974 -3.371 -22.481 1.00 88.81 272 THR A N 1
ATOM 2217 C CA . THR A 1 272 ? -2.527 -3.917 -21.241 1.00 88.81 272 THR A CA 1
ATOM 2218 C C . THR A 1 272 ? -1.456 -4.001 -20.157 1.00 88.81 272 THR A C 1
ATOM 2220 O O . THR A 1 272 ? -0.262 -4.067 -20.460 1.00 88.81 272 THR A O 1
ATOM 2223 N N . TYR A 1 273 ? -1.874 -4.089 -18.890 1.00 85.06 273 TYR A N 1
ATOM 2224 C CA . TYR A 1 273 ? -0.953 -4.309 -17.769 1.00 85.06 273 TYR A CA 1
ATOM 2225 C C . TYR A 1 273 ? 0.008 -5.475 -17.999 1.00 85.06 273 TYR A C 1
ATOM 2227 O O . TYR A 1 273 ? 1.208 -5.347 -17.764 1.00 85.06 273 TYR A O 1
ATOM 2235 N N . GLN A 1 274 ? -0.487 -6.600 -18.515 1.00 85.81 274 GLN A N 1
ATOM 2236 C CA . GLN A 1 274 ? 0.347 -7.766 -18.798 1.00 85.81 274 GLN A CA 1
ATOM 2237 C C . GLN A 1 274 ? 1.444 -7.459 -19.830 1.00 85.81 274 GLN A C 1
ATOM 2239 O O . GLN A 1 274 ? 2.571 -7.932 -19.695 1.00 85.81 274 GLN A O 1
ATOM 2244 N N . GLU A 1 275 ? 1.143 -6.650 -20.844 1.00 88.50 275 GLU A N 1
ATOM 2245 C CA . GLU A 1 275 ? 2.101 -6.299 -21.894 1.00 88.50 275 GLU A CA 1
ATOM 2246 C C . GLU A 1 275 ? 3.189 -5.350 -21.394 1.00 88.50 275 GLU A C 1
ATOM 2248 O O . GLU A 1 275 ? 4.354 -5.540 -21.746 1.00 88.50 275 GLU A O 1
ATOM 2253 N N . TYR A 1 276 ? 2.839 -4.348 -20.576 1.00 88.56 276 TYR A N 1
ATOM 2254 C CA . TYR A 1 276 ? 3.824 -3.375 -20.091 1.00 88.56 276 TYR A CA 1
ATOM 2255 C C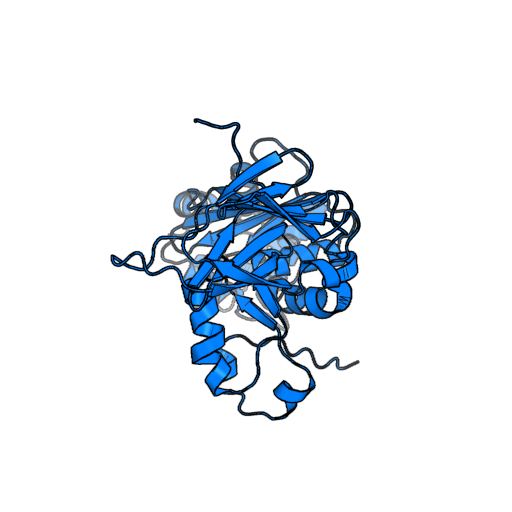 . TYR A 1 276 ? 4.579 -3.806 -18.831 1.00 88.56 276 TYR A C 1
ATOM 2257 O O . TYR A 1 276 ? 5.695 -3.340 -18.600 1.00 88.56 276 TYR A O 1
ATOM 2265 N N . SER A 1 277 ? 4.027 -4.727 -18.040 1.00 84.69 277 SER A N 1
ATOM 2266 C CA . SER A 1 277 ? 4.741 -5.348 -16.913 1.00 84.69 277 SER A CA 1
ATOM 2267 C C . SER A 1 277 ? 5.704 -6.456 -17.350 1.00 84.69 277 SER A C 1
ATOM 2269 O O . SER A 1 277 ? 6.625 -6.802 -16.609 1.00 84.69 277 SER A O 1
ATOM 2271 N N . THR A 1 278 ? 5.552 -6.989 -18.567 1.00 86.56 278 THR A N 1
ATOM 2272 C CA . THR A 1 278 ? 6.485 -7.976 -19.119 1.00 86.56 278 THR A CA 1
ATOM 2273 C C . THR A 1 278 ? 7.775 -7.302 -19.577 1.00 86.56 278 THR A C 1
ATOM 2275 O O . THR A 1 278 ? 7.772 -6.378 -20.391 1.00 86.56 278 THR A O 1
ATOM 2278 N N . ALA A 1 279 ? 8.904 -7.800 -19.075 1.00 87.31 279 ALA A N 1
ATOM 2279 C CA . ALA A 1 279 ? 10.213 -7.256 -19.387 1.00 87.31 279 ALA A CA 1
ATOM 2280 C C . ALA A 1 279 ? 10.592 -7.442 -20.867 1.00 87.31 279 ALA A C 1
ATOM 2282 O O . ALA A 1 279 ? 10.578 -8.554 -21.398 1.00 87.31 279 ALA A O 1
ATOM 2283 N N . LYS A 1 280 ? 10.983 -6.345 -21.521 1.00 89.56 280 LYS A N 1
ATOM 2284 C CA . LYS A 1 280 ? 11.561 -6.325 -22.867 1.00 89.56 280 LYS A CA 1
ATOM 2285 C C . LYS A 1 280 ? 13.072 -6.200 -22.763 1.00 89.56 280 LYS A C 1
ATOM 2287 O O . LYS A 1 280 ? 13.577 -5.237 -22.187 1.00 89.56 280 LYS A O 1
ATOM 2292 N N . THR A 1 281 ? 13.785 -7.177 -23.311 1.00 88.69 281 THR A N 1
ATOM 2293 C CA . THR A 1 281 ? 15.245 -7.250 -23.219 1.00 88.69 281 THR A CA 1
ATOM 2294 C C . THR A 1 281 ? 15.901 -6.915 -24.551 1.00 88.69 281 THR A C 1
ATOM 2296 O O . THR A 1 281 ? 15.524 -7.440 -25.597 1.00 88.69 281 THR A O 1
ATOM 2299 N N . PHE A 1 282 ? 16.925 -6.068 -24.497 1.00 84.06 282 PHE A N 1
ATOM 2300 C CA . PHE A 1 282 ? 17.712 -5.627 -25.644 1.00 84.06 282 PHE A CA 1
ATOM 2301 C C . PHE A 1 282 ? 19.200 -5.710 -25.308 1.00 84.06 282 PHE A C 1
ATOM 2303 O O . PHE A 1 282 ? 19.584 -5.577 -24.147 1.00 84.06 282 PHE A O 1
ATOM 2310 N N . ARG A 1 283 ? 20.054 -5.887 -26.319 1.00 81.81 283 ARG A N 1
ATOM 2311 C CA . ARG A 1 283 ? 21.511 -5.799 -26.141 1.00 81.81 283 ARG A CA 1
ATOM 2312 C C . ARG A 1 283 ? 21.981 -4.428 -26.593 1.00 81.81 283 ARG A C 1
ATOM 2314 O O . ARG A 1 283 ? 21.848 -4.099 -27.768 1.00 81.81 283 ARG A O 1
ATOM 2321 N N . LEU A 1 284 ? 22.518 -3.643 -25.666 1.00 76.38 284 LEU A N 1
ATOM 2322 C CA . LEU A 1 284 ? 22.953 -2.265 -25.903 1.00 76.38 284 LEU A CA 1
ATOM 2323 C C . LEU A 1 284 ? 24.396 -2.094 -25.427 1.00 76.38 284 LEU A C 1
ATOM 2325 O O . LEU A 1 284 ? 24.862 -2.830 -24.560 1.00 76.38 284 LEU A O 1
ATOM 2329 N N . TYR A 1 285 ? 25.126 -1.133 -25.987 1.00 74.12 285 TYR A N 1
ATOM 2330 C CA . TYR A 1 285 ? 26.463 -0.813 -25.486 1.00 74.12 285 TYR A CA 1
ATOM 2331 C C . TYR A 1 285 ? 26.375 -0.108 -24.124 1.00 74.12 285 TYR A C 1
ATOM 2333 O O . TYR A 1 285 ? 25.588 0.819 -23.941 1.00 74.12 285 TYR A O 1
ATOM 2341 N N . ASN A 1 286 ? 27.223 -0.518 -23.178 1.00 68.50 286 ASN A N 1
ATOM 2342 C CA . ASN A 1 286 ? 27.305 -0.001 -21.801 1.00 68.50 286 ASN A CA 1
ATOM 2343 C C . ASN A 1 286 ? 27.807 1.451 -21.663 1.00 68.50 286 ASN A C 1
ATOM 2345 O O . ASN A 1 286 ? 28.033 1.907 -20.546 1.00 68.50 286 ASN A O 1
ATOM 2349 N N . THR A 1 287 ? 28.011 2.157 -22.772 1.00 61.59 287 THR A N 1
ATOM 2350 C CA . THR A 1 287 ? 28.415 3.570 -22.826 1.00 61.59 287 THR A CA 1
ATOM 2351 C C . THR A 1 287 ? 27.282 4.478 -23.311 1.00 61.59 287 THR A C 1
ATOM 2353 O O . THR A 1 287 ? 27.512 5.655 -23.574 1.00 61.59 287 THR A O 1
ATOM 2356 N N . GLY A 1 288 ? 26.087 3.925 -23.537 1.00 60.72 288 GLY A N 1
ATOM 2357 C CA . GLY A 1 288 ? 24.970 4.666 -24.107 1.00 60.72 288 GLY A CA 1
ATOM 2358 C C . GLY A 1 288 ? 24.355 5.652 -23.116 1.00 60.72 288 GLY A C 1
ATOM 2359 O O . GLY A 1 288 ? 24.077 5.314 -21.964 1.00 60.72 288 GLY A O 1
ATOM 2360 N N . ILE A 1 289 ? 24.098 6.862 -23.601 1.00 65.12 289 ILE A N 1
ATOM 2361 C CA . ILE A 1 289 ? 23.046 7.725 -23.059 1.00 65.12 289 ILE A CA 1
ATOM 2362 C C . ILE A 1 289 ? 21.745 7.269 -23.723 1.00 65.12 289 ILE A C 1
ATOM 2364 O O . ILE A 1 289 ? 21.753 6.898 -24.902 1.00 65.12 289 ILE A O 1
ATOM 2368 N N . PHE A 1 290 ? 20.635 7.272 -22.990 1.00 72.31 290 PHE A N 1
ATOM 2369 C CA . PHE A 1 290 ? 19.332 6.942 -23.553 1.00 72.31 290 PHE A CA 1
ATOM 2370 C C . PHE A 1 290 ? 18.284 7.939 -23.076 1.00 72.31 290 PHE A C 1
ATOM 2372 O O . PHE A 1 290 ? 18.221 8.239 -21.894 1.00 72.31 290 PHE A O 1
ATOM 2379 N N . ASP A 1 291 ? 17.412 8.407 -23.961 1.00 73.88 291 ASP A N 1
ATOM 2380 C CA . ASP A 1 291 ? 16.227 9.141 -23.518 1.00 73.88 291 ASP A CA 1
ATOM 2381 C C . ASP A 1 291 ? 15.032 8.202 -23.524 1.00 73.88 291 ASP A C 1
ATOM 2383 O O . ASP A 1 291 ? 14.758 7.530 -24.522 1.00 73.88 291 ASP A O 1
ATOM 2387 N N . PHE A 1 292 ? 14.269 8.199 -22.441 1.00 75.50 292 PHE A N 1
ATOM 2388 C CA . PHE A 1 292 ? 12.915 7.679 -22.483 1.00 75.50 292 PHE A CA 1
ATOM 2389 C C . PHE A 1 292 ? 11.998 8.716 -23.105 1.00 75.50 292 PHE A C 1
ATOM 2391 O O . PHE A 1 292 ? 12.094 9.913 -22.845 1.00 75.50 292 PHE A O 1
ATOM 2398 N N . ILE A 1 293 ? 11.097 8.250 -23.951 1.00 76.06 293 ILE A N 1
ATOM 2399 C CA . ILE A 1 293 ? 10.089 9.078 -24.590 1.00 76.06 293 ILE A CA 1
ATOM 2400 C C . ILE A 1 293 ? 8.738 8.528 -24.171 1.00 76.06 293 ILE A C 1
ATOM 2402 O O . ILE A 1 293 ? 8.396 7.409 -24.550 1.00 76.06 293 ILE A O 1
ATOM 2406 N N . LYS A 1 294 ? 7.980 9.311 -23.405 1.00 74.31 294 LYS A N 1
ATOM 2407 C CA . LYS A 1 294 ? 6.592 9.019 -23.028 1.00 74.31 294 LYS A CA 1
ATOM 2408 C C . LYS A 1 294 ? 5.695 10.062 -23.684 1.00 74.31 294 LYS A C 1
ATOM 2410 O O . LYS A 1 294 ? 5.797 11.248 -23.370 1.00 74.31 294 LYS A O 1
ATOM 2415 N N . GLY A 1 295 ? 4.884 9.650 -24.656 1.00 76.06 295 GLY A N 1
ATOM 2416 C CA . GLY A 1 295 ? 4.144 10.591 -25.499 1.00 76.06 295 GLY A CA 1
ATOM 2417 C C . GLY A 1 295 ? 5.095 11.586 -26.183 1.00 76.06 295 GLY A C 1
ATOM 2418 O O . GLY A 1 295 ? 5.943 11.186 -26.977 1.00 76.06 295 GLY A O 1
ATOM 2419 N N . ASN A 1 296 ? 4.977 12.874 -25.841 1.00 70.50 296 ASN A N 1
ATOM 2420 C CA . ASN A 1 296 ? 5.850 13.949 -26.342 1.00 70.50 296 ASN A CA 1
ATOM 2421 C C . ASN A 1 296 ? 6.943 14.382 -25.345 1.00 70.50 296 ASN A C 1
ATOM 2423 O O . ASN A 1 296 ? 7.666 15.345 -25.605 1.00 70.50 296 ASN A O 1
ATOM 2427 N N . GLN A 1 297 ? 7.051 13.722 -24.191 1.00 72.94 297 GLN A N 1
ATOM 2428 C CA . GLN A 1 297 ? 8.015 14.070 -23.151 1.00 72.94 297 GLN A CA 1
ATOM 2429 C C . GLN A 1 297 ? 9.314 13.286 -23.339 1.00 72.94 297 GLN A C 1
ATOM 2431 O O . GLN A 1 297 ? 9.289 12.063 -23.446 1.00 72.94 297 GLN A O 1
ATOM 2436 N N . LEU A 1 298 ? 10.439 14.007 -23.367 1.00 71.06 298 LEU A N 1
ATOM 2437 C CA . LEU A 1 298 ? 11.794 13.452 -23.369 1.00 71.06 298 LEU A CA 1
ATOM 2438 C C . LEU A 1 298 ? 12.335 13.415 -21.944 1.00 71.06 298 LEU A C 1
ATOM 2440 O O . LEU A 1 298 ? 12.378 14.443 -21.268 1.00 71.06 298 LEU A O 1
ATOM 2444 N N . LEU A 1 299 ? 12.767 12.236 -21.526 1.00 70.56 299 LEU A N 1
ATOM 2445 C CA . LEU A 1 299 ? 13.197 11.922 -20.175 1.00 70.56 299 LEU A CA 1
ATOM 2446 C C . LEU A 1 299 ? 14.628 11.395 -20.241 1.00 70.56 299 LEU A C 1
ATOM 2448 O O . LEU A 1 299 ? 14.825 10.222 -20.572 1.00 70.56 299 LEU A O 1
ATOM 2452 N N . PRO A 1 300 ? 15.632 12.248 -19.990 1.00 68.69 300 PRO A N 1
ATOM 2453 C CA . PRO A 1 300 ? 17.013 11.828 -20.107 1.00 68.69 300 PRO A CA 1
ATOM 2454 C C . PRO A 1 300 ? 17.331 10.775 -19.052 1.00 68.69 300 PRO A C 1
ATOM 2456 O O . PRO A 1 300 ? 17.018 10.933 -17.871 1.00 68.69 300 PRO A O 1
ATOM 2459 N N . TYR A 1 301 ? 17.980 9.703 -19.487 1.00 67.69 301 TYR A N 1
ATOM 2460 C CA . TYR A 1 301 ? 18.512 8.669 -18.623 1.00 67.69 301 TYR A CA 1
ATOM 2461 C C . TYR A 1 301 ? 19.959 8.361 -18.998 1.00 67.69 301 TYR A C 1
ATOM 2463 O O . TYR A 1 301 ? 20.326 8.148 -20.154 1.00 67.69 301 TYR A O 1
ATOM 2471 N N . GLN A 1 302 ? 20.808 8.306 -17.983 1.00 65.50 302 GLN A N 1
ATOM 2472 C CA . GLN A 1 302 ? 22.180 7.864 -18.140 1.00 65.50 302 GLN A CA 1
ATOM 2473 C C . GLN A 1 302 ? 22.329 6.555 -17.381 1.00 65.50 302 GLN A C 1
ATOM 2475 O O . GLN A 1 302 ? 22.019 6.498 -16.190 1.00 65.50 302 GLN A O 1
ATOM 2480 N N . ILE A 1 303 ? 22.804 5.507 -18.062 1.00 63.19 303 ILE A N 1
ATOM 2481 C CA . ILE A 1 303 ? 23.206 4.283 -17.368 1.00 63.19 303 ILE A CA 1
ATOM 2482 C C . ILE A 1 303 ? 24.332 4.678 -16.407 1.00 63.19 303 ILE A C 1
ATOM 2484 O O . ILE A 1 303 ? 25.348 5.197 -16.875 1.00 63.19 303 ILE A O 1
ATOM 2488 N N . PRO A 1 304 ? 24.185 4.456 -15.089 1.00 58.97 304 PRO A N 1
ATOM 2489 C CA . PRO A 1 304 ? 25.227 4.811 -14.138 1.00 58.97 304 PRO A CA 1
ATOM 2490 C C . PRO A 1 304 ? 26.535 4.111 -14.497 1.00 58.97 304 PRO A C 1
ATOM 2492 O O . PRO A 1 304 ? 26.574 2.887 -14.663 1.00 58.97 304 PRO A O 1
ATOM 2495 N N . GLU A 1 305 ? 27.600 4.898 -14.645 1.00 54.78 305 GLU A N 1
ATOM 2496 C CA . GLU A 1 305 ? 28.915 4.412 -15.049 1.00 54.78 305 GLU A CA 1
ATOM 2497 C C . GLU A 1 305 ? 29.505 3.507 -13.967 1.00 54.78 305 GLU A C 1
ATOM 2499 O O . GLU A 1 305 ? 30.131 3.953 -13.011 1.00 54.78 305 GLU A O 1
ATOM 2504 N N . ASN A 1 306 ? 29.343 2.198 -14.131 1.00 49.03 306 ASN A N 1
ATOM 2505 C CA . ASN A 1 306 ? 30.017 1.213 -13.297 1.00 49.03 306 ASN A CA 1
ATOM 2506 C C . ASN A 1 306 ? 31.264 0.680 -14.008 1.00 49.03 306 ASN A C 1
ATOM 2508 O O . ASN A 1 306 ? 31.321 -0.505 -14.335 1.00 49.03 306 ASN A O 1
ATOM 2512 N N . SER A 1 307 ? 32.259 1.537 -14.268 1.00 43.94 307 SER A N 1
ATOM 2513 C CA . SER A 1 307 ? 33.685 1.154 -14.289 1.00 43.94 307 SER A CA 1
ATOM 2514 C C . SER A 1 307 ? 34.617 2.308 -14.685 1.00 43.94 307 SER A C 1
ATOM 2516 O O . SER A 1 307 ? 34.355 2.978 -15.677 1.00 43.94 307 SER A O 1
ATOM 2518 N N . PRO A 1 308 ? 35.794 2.440 -14.040 1.00 45.22 308 PRO A N 1
ATOM 2519 C CA . PRO A 1 308 ? 36.850 3.386 -14.428 1.00 45.22 308 PRO A CA 1
ATOM 2520 C C . PRO A 1 308 ? 37.597 3.007 -15.727 1.00 45.22 308 PRO A C 1
ATOM 2522 O O . PRO A 1 308 ? 38.590 3.637 -16.072 1.00 45.22 308 PRO A O 1
ATOM 2525 N N . ASN A 1 309 ? 37.132 1.991 -16.463 1.00 52.78 309 ASN A N 1
ATOM 2526 C CA . ASN A 1 309 ? 37.705 1.553 -17.733 1.00 52.78 309 ASN A CA 1
ATOM 2527 C C . ASN A 1 309 ? 36.610 1.553 -18.808 1.00 52.78 309 ASN A C 1
ATOM 2529 O O . ASN A 1 309 ? 35.727 0.695 -18.784 1.00 52.78 309 ASN A O 1
ATOM 2533 N N . TYR A 1 310 ? 36.704 2.485 -19.762 1.00 53.53 310 TYR A N 1
ATOM 2534 C CA . TYR A 1 310 ? 35.860 2.622 -20.960 1.00 53.53 310 TYR A CA 1
ATOM 2535 C C . TYR A 1 310 ? 36.014 1.423 -21.921 1.00 53.53 310 TYR A C 1
ATOM 2537 O O . TYR A 1 310 ? 36.485 1.550 -23.049 1.00 53.53 310 TYR A O 1
ATOM 2545 N N . GLN A 1 311 ? 35.655 0.217 -21.486 1.00 59.00 311 GLN A N 1
ATOM 2546 C CA . GLN A 1 311 ? 35.509 -0.920 -22.388 1.00 59.00 311 GLN A CA 1
ATOM 2547 C C . GLN A 1 311 ? 34.061 -0.979 -22.867 1.00 59.00 311 GLN A C 1
ATOM 2549 O O . GLN A 1 311 ? 33.176 -1.400 -22.118 1.00 59.00 311 GLN A O 1
ATOM 2554 N N . LEU A 1 312 ? 33.854 -0.583 -24.126 1.00 65.38 312 LEU A N 1
ATOM 2555 C CA . LEU A 1 312 ? 32.623 -0.815 -24.879 1.00 65.38 312 LEU A CA 1
ATOM 2556 C C . LEU A 1 312 ? 32.284 -2.309 -24.842 1.00 65.38 312 LEU A C 1
ATOM 2558 O O . LEU A 1 312 ? 32.990 -3.137 -25.421 1.00 65.38 312 LEU A O 1
ATOM 2562 N N . LYS A 1 313 ? 31.203 -2.656 -24.149 1.00 73.19 313 LYS A N 1
ATOM 2563 C CA . LYS A 1 313 ? 30.668 -4.017 -24.079 1.00 73.19 313 LYS A CA 1
ATOM 2564 C C . LYS A 1 313 ? 29.168 -3.978 -24.302 1.00 73.19 313 LYS A C 1
ATOM 2566 O O . LYS A 1 313 ? 28.481 -3.100 -23.786 1.00 73.19 313 LYS A O 1
ATOM 2571 N N . LEU A 1 314 ? 28.674 -4.955 -25.056 1.00 77.88 314 LEU A N 1
ATOM 2572 C CA . LEU A 1 314 ? 27.244 -5.213 -25.145 1.00 77.88 314 LEU A CA 1
ATOM 2573 C C . LEU A 1 314 ? 26.767 -5.783 -23.810 1.00 77.88 314 LEU A C 1
ATOM 2575 O O . LEU A 1 314 ? 27.306 -6.782 -23.328 1.00 77.88 314 LEU A O 1
ATOM 2579 N N . VAL A 1 315 ? 25.764 -5.139 -23.230 1.00 78.69 315 VAL A N 1
ATOM 2580 C CA . VAL A 1 315 ? 25.095 -5.550 -22.001 1.00 78.69 315 VAL A CA 1
ATOM 2581 C C . VAL A 1 315 ? 23.618 -5.768 -22.279 1.00 78.69 315 VAL A C 1
ATOM 2583 O O . VAL A 1 315 ? 23.017 -5.071 -23.100 1.00 78.69 315 VAL A O 1
ATOM 2586 N N . ASP A 1 316 ? 23.045 -6.748 -21.593 1.00 83.81 316 ASP A N 1
ATOM 2587 C CA . ASP A 1 316 ? 21.612 -6.989 -21.650 1.00 83.81 316 ASP A CA 1
ATOM 2588 C C . ASP A 1 316 ? 20.922 -5.943 -20.766 1.00 83.81 316 ASP A C 1
ATOM 2590 O O . ASP A 1 316 ? 21.239 -5.788 -19.579 1.00 83.81 316 ASP A O 1
ATOM 2594 N N . VAL A 1 317 ? 20.013 -5.197 -21.385 1.00 80.50 317 VAL A N 1
ATOM 2595 C CA . VAL A 1 317 ? 19.171 -4.187 -20.751 1.00 80.50 317 VAL A CA 1
ATOM 2596 C C . VAL A 1 317 ? 17.742 -4.692 -20.806 1.00 80.50 317 VAL A C 1
ATOM 2598 O O . VAL A 1 317 ? 17.204 -4.919 -21.888 1.00 80.50 317 VAL A O 1
ATOM 2601 N N . SER A 1 318 ? 17.142 -4.887 -19.639 1.00 86.94 318 SER A N 1
ATOM 2602 C CA . SER A 1 318 ? 15.764 -5.345 -19.498 1.00 86.94 318 SER A CA 1
ATOM 2603 C C . SER A 1 318 ? 14.899 -4.209 -18.974 1.00 86.94 318 SER A C 1
ATOM 2605 O O . SER A 1 318 ? 15.273 -3.566 -17.995 1.00 86.94 318 SER A O 1
ATOM 2607 N N . ILE A 1 319 ? 13.772 -3.938 -19.630 1.00 86.81 319 ILE A N 1
ATOM 2608 C CA . ILE A 1 319 ? 12.887 -2.819 -19.295 1.00 86.81 319 ILE A CA 1
ATOM 2609 C C . ILE A 1 319 ? 11.462 -3.335 -19.119 1.00 86.81 319 ILE A C 1
ATOM 2611 O O . ILE A 1 319 ? 10.928 -3.997 -20.004 1.00 86.81 319 ILE A O 1
ATOM 2615 N N . SER A 1 320 ? 10.838 -3.003 -17.994 1.00 88.69 320 SER A N 1
ATOM 2616 C CA . SER A 1 320 ? 9.414 -3.238 -17.709 1.00 88.69 320 SER A CA 1
ATOM 2617 C C . SER A 1 320 ? 8.816 -2.007 -17.032 1.00 88.69 320 SER A C 1
ATOM 2619 O O . SER A 1 320 ? 9.550 -1.092 -16.651 1.00 88.69 320 SER A O 1
ATOM 2621 N N . MET A 1 321 ? 7.495 -1.962 -16.893 1.00 85.25 321 MET A N 1
ATOM 2622 C CA . MET A 1 321 ? 6.795 -0.927 -16.139 1.00 85.25 321 MET A CA 1
ATOM 2623 C C . MET A 1 321 ? 6.055 -1.522 -14.946 1.00 85.25 321 MET A C 1
ATOM 2625 O O . MET A 1 321 ? 5.438 -2.582 -15.047 1.00 85.25 321 MET A O 1
ATOM 2629 N N . ASP A 1 322 ? 6.116 -0.826 -13.814 1.00 80.44 322 ASP A N 1
ATOM 2630 C CA . ASP A 1 322 ? 5.321 -1.170 -12.639 1.00 80.44 322 ASP A CA 1
ATOM 2631 C C . ASP A 1 322 ? 3.867 -0.657 -12.782 1.00 80.44 322 ASP A C 1
ATOM 2633 O O . ASP A 1 322 ? 3.549 0.079 -13.726 1.00 80.44 322 ASP A O 1
ATOM 2637 N N . PRO A 1 323 ? 2.953 -1.032 -11.870 1.00 77.75 323 PRO A N 1
ATOM 2638 C CA . PRO A 1 323 ? 1.568 -0.564 -11.911 1.00 77.75 323 PRO A CA 1
ATOM 2639 C C . PRO A 1 323 ? 1.387 0.953 -11.743 1.00 77.75 323 PRO A C 1
ATOM 2641 O O . PRO A 1 323 ? 0.373 1.487 -12.177 1.00 77.75 323 PRO A O 1
ATOM 2644 N N . ASN A 1 324 ? 2.368 1.653 -11.163 1.00 75.38 324 ASN A N 1
ATOM 2645 C CA . ASN A 1 324 ? 2.404 3.116 -11.079 1.00 75.38 324 ASN A CA 1
ATOM 2646 C C . ASN A 1 324 ? 3.039 3.753 -12.327 1.00 75.38 324 ASN A C 1
ATOM 2648 O O . ASN A 1 324 ? 3.347 4.941 -12.323 1.00 75.38 324 ASN A O 1
ATOM 2652 N N . HIS A 1 325 ? 3.271 2.971 -13.385 1.00 77.25 325 HIS A N 1
ATOM 2653 C CA . HIS A 1 325 ? 3.951 3.387 -14.606 1.00 77.25 325 HIS A CA 1
ATOM 2654 C C . HIS A 1 325 ? 5.371 3.917 -14.387 1.00 77.25 325 HIS A C 1
ATOM 2656 O O . HIS A 1 325 ? 5.869 4.699 -15.197 1.00 77.25 325 HIS A O 1
ATOM 2662 N N . ASN A 1 326 ? 6.052 3.474 -13.336 1.00 80.38 326 ASN A N 1
ATOM 2663 C CA . ASN A 1 326 ? 7.485 3.672 -13.204 1.00 80.38 326 ASN A CA 1
ATOM 2664 C C . ASN A 1 326 ? 8.210 2.692 -14.124 1.00 80.38 326 ASN A C 1
ATOM 2666 O O . ASN A 1 326 ? 7.823 1.527 -14.234 1.00 80.38 326 ASN A O 1
ATOM 2670 N N . LEU A 1 327 ? 9.291 3.137 -14.757 1.00 80.56 327 LEU A N 1
ATOM 2671 C CA . LEU A 1 327 ? 10.154 2.246 -15.523 1.00 80.56 327 LEU A CA 1
ATOM 2672 C C . LEU A 1 327 ? 11.113 1.520 -14.587 1.00 80.56 327 LEU A C 1
ATOM 2674 O O . LEU A 1 327 ? 11.883 2.142 -13.856 1.00 80.56 327 LEU A O 1
ATOM 2678 N N . LEU A 1 328 ? 11.090 0.198 -14.665 1.00 83.75 328 LEU A N 1
ATOM 2679 C CA . LEU A 1 328 ? 12.057 -0.700 -14.057 1.00 83.75 328 LEU A CA 1
ATOM 2680 C C . LEU A 1 328 ? 13.095 -1.052 -15.119 1.00 83.75 328 LEU A C 1
ATOM 2682 O O . LEU A 1 328 ? 12.786 -1.744 -16.091 1.00 83.75 328 LEU A O 1
ATOM 2686 N N . ILE A 1 329 ? 14.321 -0.569 -14.935 1.00 80.50 329 ILE A N 1
ATOM 2687 C CA . ILE A 1 329 ? 15.426 -0.775 -15.873 1.00 80.50 329 ILE A CA 1
ATOM 2688 C C . ILE A 1 329 ? 16.485 -1.628 -15.195 1.00 80.50 329 ILE A C 1
ATOM 2690 O O . ILE A 1 329 ? 17.094 -1.206 -14.214 1.00 80.50 329 ILE A O 1
ATOM 2694 N N . THR A 1 330 ? 16.758 -2.803 -15.741 1.00 80.12 330 THR A N 1
ATOM 2695 C CA . THR A 1 330 ? 17.827 -3.685 -15.277 1.00 80.12 330 THR A CA 1
ATOM 2696 C C . THR A 1 330 ? 18.975 -3.670 -16.275 1.00 80.12 330 THR A C 1
ATOM 2698 O O . THR A 1 330 ? 18.790 -4.030 -17.434 1.00 80.12 330 THR A O 1
ATOM 2701 N N . VAL A 1 331 ? 20.170 -3.290 -15.819 1.00 77.06 331 VAL A N 1
ATOM 2702 C CA . VAL A 1 331 ? 21.410 -3.324 -16.609 1.00 77.06 331 VAL A CA 1
ATOM 2703 C C . VAL A 1 331 ? 22.385 -4.276 -15.930 1.00 77.06 331 VAL A C 1
ATOM 2705 O O . VAL A 1 331 ? 22.949 -3.971 -14.873 1.00 77.06 331 VAL A O 1
ATOM 2708 N N . GLY A 1 332 ? 22.569 -5.460 -16.516 1.00 74.31 332 GLY A N 1
ATOM 2709 C CA . GLY A 1 332 ? 23.336 -6.534 -15.885 1.00 74.31 332 GLY A CA 1
ATOM 2710 C C . GLY A 1 332 ? 22.806 -6.861 -14.482 1.00 74.31 332 GLY A C 1
ATOM 2711 O O . GLY A 1 332 ? 21.693 -7.353 -14.328 1.00 74.31 332 GLY A O 1
ATOM 2712 N N . LYS A 1 333 ? 23.601 -6.575 -13.442 1.00 69.69 333 LYS A N 1
ATOM 2713 C CA . LYS A 1 333 ? 23.227 -6.824 -12.037 1.00 69.69 333 LYS A CA 1
ATOM 2714 C C . LYS A 1 333 ? 22.552 -5.643 -11.338 1.00 69.69 333 LYS A C 1
ATOM 2716 O O . LYS A 1 333 ? 22.091 -5.823 -10.217 1.00 69.69 333 LYS A O 1
ATOM 2721 N N . ASN A 1 334 ? 22.428 -4.478 -11.962 1.00 72.25 334 ASN A N 1
ATOM 2722 C CA . ASN A 1 334 ? 21.835 -3.303 -11.317 1.00 72.25 334 ASN A CA 1
ATOM 2723 C C . ASN A 1 334 ? 20.402 -3.087 -11.793 1.00 72.25 334 ASN A C 1
ATOM 2725 O O . ASN A 1 334 ? 20.065 -3.452 -12.917 1.00 72.25 334 ASN A O 1
ATOM 2729 N N . THR A 1 335 ? 19.540 -2.537 -10.942 1.00 74.81 335 THR A N 1
ATOM 2730 C CA . THR A 1 335 ? 18.147 -2.235 -11.293 1.00 74.81 335 THR A CA 1
ATOM 2731 C C . THR A 1 335 ? 17.777 -0.852 -10.782 1.00 74.81 335 THR A C 1
ATOM 2733 O O . THR A 1 335 ? 18.126 -0.498 -9.660 1.00 74.81 335 THR A O 1
ATOM 2736 N N . TYR A 1 336 ? 17.113 -0.079 -11.633 1.00 76.75 336 TYR A N 1
ATOM 2737 C CA . TYR A 1 336 ? 16.812 1.334 -11.438 1.00 76.75 336 TYR A CA 1
ATOM 2738 C C . TYR A 1 336 ? 15.312 1.575 -11.614 1.00 76.75 336 TYR A C 1
ATOM 2740 O O . TYR A 1 336 ? 14.692 0.955 -12.480 1.00 76.75 336 TYR A O 1
ATOM 2748 N N . LEU A 1 337 ? 14.744 2.453 -10.781 1.00 75.81 337 LEU A N 1
ATOM 2749 C CA . LEU A 1 337 ? 13.341 2.857 -10.827 1.00 75.81 337 LEU A CA 1
ATOM 2750 C C . LEU A 1 337 ? 13.312 4.285 -11.339 1.00 75.81 337 LEU A C 1
ATOM 2752 O O . LEU A 1 337 ? 13.915 5.166 -10.727 1.00 75.81 337 LEU A O 1
ATOM 2756 N N . HIS A 1 338 ? 12.608 4.512 -12.437 1.00 75.69 338 HIS A N 1
ATOM 2757 C CA . HIS A 1 338 ? 12.405 5.848 -12.974 1.00 75.69 338 HIS A CA 1
ATOM 2758 C C . HIS A 1 338 ? 10.937 6.214 -12.891 1.00 75.69 338 HIS A C 1
ATOM 2760 O O . HIS A 1 338 ? 10.101 5.629 -13.580 1.00 75.69 338 HIS A O 1
ATOM 2766 N N . ASP A 1 339 ? 10.652 7.194 -12.040 1.00 72.38 339 ASP A N 1
ATOM 2767 C CA . ASP A 1 339 ? 9.326 7.770 -11.899 1.00 72.38 339 ASP A CA 1
ATOM 2768 C C . ASP A 1 339 ? 8.996 8.614 -13.138 1.00 72.38 339 ASP A C 1
ATOM 2770 O O . ASP A 1 339 ? 9.603 9.657 -13.386 1.00 72.38 339 ASP A O 1
ATOM 2774 N N . LEU A 1 340 ? 8.032 8.144 -13.936 1.00 67.25 340 LEU A N 1
ATOM 2775 C CA . LEU A 1 340 ? 7.564 8.848 -15.133 1.00 67.25 340 LEU A CA 1
ATOM 2776 C C . LEU A 1 340 ? 6.663 10.053 -14.807 1.00 67.25 340 LEU A C 1
ATOM 2778 O O . LEU A 1 340 ? 6.264 10.773 -15.723 1.00 67.25 340 LEU A O 1
ATOM 2782 N N . HIS A 1 341 ? 6.300 10.258 -13.541 1.00 62.66 341 HIS A N 1
ATOM 2783 C CA . HIS A 1 341 ? 5.480 11.366 -13.054 1.00 62.66 341 HIS A CA 1
ATOM 2784 C C . HIS A 1 341 ? 6.319 12.493 -12.438 1.00 62.66 341 HIS A C 1
ATOM 2786 O O . HIS A 1 341 ? 5.916 13.658 -12.497 1.00 62.66 341 HIS A O 1
ATOM 2792 N N . GLN A 1 342 ? 7.500 12.191 -11.891 1.00 50.56 342 GLN A N 1
ATOM 2793 C CA . GLN A 1 342 ? 8.437 13.195 -11.381 1.00 50.56 342 GLN A CA 1
ATOM 2794 C C . GLN A 1 342 ? 9.282 13.817 -12.495 1.00 50.56 342 GLN A C 1
ATOM 2796 O O . GLN A 1 342 ? 10.498 13.669 -12.551 1.00 50.56 342 GLN A O 1
ATOM 2801 N N . ILE A 1 343 ? 8.635 14.610 -13.348 1.00 44.66 343 ILE A N 1
ATOM 2802 C CA . ILE A 1 343 ? 9.317 15.637 -14.135 1.00 44.66 343 ILE A CA 1
ATOM 2803 C C . ILE A 1 343 ? 8.661 16.971 -13.830 1.00 44.66 343 ILE A C 1
ATOM 2805 O O . ILE A 1 343 ? 7.678 17.384 -14.444 1.00 44.66 343 ILE A O 1
ATOM 2809 N N . LYS A 1 344 ? 9.247 17.684 -12.866 1.00 37.34 344 LYS A N 1
ATOM 2810 C CA . LYS A 1 344 ? 9.136 19.140 -12.866 1.00 37.34 344 LYS A CA 1
ATOM 2811 C C . LYS A 1 344 ? 9.762 19.632 -14.166 1.00 37.34 344 LYS A C 1
ATOM 2813 O O . LYS A 1 344 ? 10.873 19.227 -14.501 1.00 37.34 344 LYS A O 1
ATOM 2818 N N . ASN A 1 345 ? 9.032 20.496 -14.871 1.00 32.81 345 ASN A N 1
ATOM 2819 C CA . ASN A 1 345 ? 9.534 21.307 -15.977 1.00 32.81 345 ASN A CA 1
ATOM 2820 C C . ASN A 1 345 ? 11.001 21.681 -15.731 1.00 32.81 345 ASN A C 1
ATOM 2822 O O . ASN A 1 345 ? 11.320 22.265 -14.695 1.00 32.81 345 ASN A O 1
ATOM 2826 N N . GLY A 1 346 ? 11.862 21.252 -16.652 1.00 29.08 346 GLY A N 1
ATOM 2827 C CA . GLY A 1 346 ? 13.296 21.148 -16.440 1.00 29.08 346 GLY A CA 1
ATOM 2828 C C . GLY A 1 346 ? 13.952 22.397 -15.859 1.00 29.08 346 GLY A C 1
ATOM 2829 O O . GLY A 1 346 ? 13.730 23.517 -16.315 1.00 29.08 346 GLY A O 1
ATOM 2830 N N . GLN A 1 347 ? 14.847 22.171 -14.905 1.00 27.39 347 GLN A N 1
ATOM 2831 C CA . GLN A 1 347 ? 16.093 22.918 -14.902 1.00 27.39 347 GLN A CA 1
ATOM 2832 C C . GLN A 1 347 ? 17.063 22.134 -15.787 1.00 27.39 347 GLN A C 1
ATOM 2834 O O . GLN A 1 347 ? 17.334 20.962 -15.533 1.00 27.39 347 GLN A O 1
ATOM 2839 N N . ARG A 1 348 ? 17.455 22.774 -16.890 1.00 31.62 348 ARG A N 1
ATOM 2840 C CA . ARG A 1 348 ? 18.635 22.410 -17.673 1.00 31.62 348 ARG A CA 1
ATOM 2841 C C . ARG A 1 348 ? 19.890 22.828 -16.928 1.00 31.62 348 ARG A C 1
ATOM 2843 O O . ARG A 1 348 ? 19.818 23.886 -16.260 1.00 31.62 348 ARG A O 1
#

Secondary structure (DSSP, 8-state):
------B--HHHHTT---THHHHH--EEEE-HHHHH-HHHHHHIIIIIIGGGT---SEEEEHHHHHHHHHHHH-TT--EEEEEEE-TTSEEEEEEEEEETTEEEEEEEEEEEE--HHHHIIIII-S-GGGHHHHHHHHTSEETTEEHHHHHHHHHHHHHHHS---HHHHHTTTT---S-GGGGG--HHHHHHHHHHHHHHHSTT----EEEEEETTHHHH-SSS--TTHHHHHHHHHHHHHHHHBPPPSS-EEEEEEESEEEEEEEE-TT--HHHHHSPEEEEEETT-EEEEEETTEEEEEE-----SS----EEEEEEEE-TT--EEEEETTEEEEE-SS---S---

pLDDT: mean 75.15, std 14.3, range [23.75, 91.5]

Sequence (348 aa):
MNENRSCTFMGDLHSAANDDLRRIGFVLLLDHMHYFDLSLRKRLIEVELALLGIPPTRVVSSMEAVAAFIKTEHPEIGNLHIVDILRQGTANIYNARFINNQYVLHSCSENFNLQLEANFREHLRIEFTRLNEFESFLQSTYGQYTYEQIVVQLMNKLERDNSLTEDEITILKMADVQDITWQNITIADLVRFRKNLRSRITPNGQNNTVIFLGVLSNILNNHEGNNAADILGAAYIHQIQHELYGPLMENVSLRVYSFDYYFIPLFEKNSTYQEYSTAKTFRLYNTGIFDFIKGNQLLPYQIPENSPNYQLKLVDVSISMDPNHNLLITVGKNTYLHDLHQIKNGQR